Protein AF-A0A7V7D4L3-F1 (afdb_monomer_lite)

pLDDT: mean 70.58, std 23.89, range [25.88, 96.38]

Sequence (245 aa):
MDERYFASLAVRVTLAVALSALLSAGQAPGKDASAGTAIDRGKGRKTGQLTGQPPGWKRGKKQGWETELPPGWKTWDGAKRKQWEHGLDRARKAVRKHTEARLNASLRALEMAARKGVPLYDVENMAKAGLDNGLDPVDFDTLGKFVVGKVKAGVKGGELSNVIHQNLNRRRQQREMLREKMNQKNRQRYEEHNRLRKESKQKKQLGEPRKGKSLGRPVKEREKSSGQRRQTPTPRQKKAKRKRQ

Radius of gyration: 30.62 Å; chains: 1; bounding box: 71×77×83 Å

Secondary structure (DSSP, 8-state):
--GGGHHHHHHHHHHHHTTGGGGS------------------------------TTGGGT--TT-TT-PPTTGGGS-HHHHHHHHHHHHHHHHHHHHHHHHHHHHHHHHHHHHHHTT--HHHHHHHHHHHHHTT--HHHHHHHHHHHHHHHHTT--HHHHHHHHHHHHHHHHHHHHHHHHHHHHHHHHHHHHHHHHHHHHHHHHHTT------------------------PPPTT-TTSSSS--

Structure (mmCIF, N/CA/C/O backbone):
data_AF-A0A7V7D4L3-F1
#
_entry.id   AF-A0A7V7D4L3-F1
#
loop_
_atom_site.group_PDB
_atom_site.id
_atom_site.type_symbol
_atom_site.label_atom_id
_atom_site.label_alt_id
_atom_site.label_comp_id
_atom_site.label_asym_id
_atom_site.label_entity_id
_atom_site.label_seq_id
_atom_site.pdbx_PDB_ins_code
_atom_site.Cartn_x
_atom_site.Cartn_y
_atom_site.Cartn_z
_atom_site.occupancy
_atom_site.B_iso_or_equiv
_atom_site.auth_seq_id
_atom_site.auth_comp_id
_atom_site.auth_asym_id
_atom_site.auth_atom_id
_atom_site.pdbx_PDB_model_num
ATOM 1 N N . MET A 1 1 ? -24.113 -8.206 -12.518 1.00 43.38 1 MET A N 1
ATOM 2 C CA . MET A 1 1 ? -23.001 -8.081 -11.551 1.00 43.38 1 MET A CA 1
ATOM 3 C C . MET A 1 1 ? -21.929 -9.062 -11.982 1.00 43.38 1 MET A C 1
ATOM 5 O O . MET A 1 1 ? -22.205 -10.251 -12.016 1.00 43.38 1 MET A O 1
ATOM 9 N N . ASP A 1 2 ? -20.775 -8.558 -12.417 1.00 34.44 2 ASP A N 1
ATOM 10 C CA . ASP A 1 2 ? -19.805 -9.335 -13.194 1.00 34.44 2 ASP A CA 1
ATOM 11 C C . ASP A 1 2 ? -18.886 -10.213 -12.331 1.00 34.44 2 ASP A C 1
ATOM 13 O O . ASP A 1 2 ? -18.143 -9.726 -11.475 1.00 34.44 2 ASP A O 1
ATOM 17 N N . GLU A 1 3 ? -18.851 -11.511 -12.645 1.00 36.91 3 GLU A N 1
ATOM 18 C CA . GLU A 1 3 ? -18.017 -12.553 -12.015 1.00 36.91 3 GLU A CA 1
ATOM 19 C C . GLU A 1 3 ? -16.496 -12.315 -12.126 1.00 36.91 3 GLU A C 1
ATOM 21 O O . GLU A 1 3 ? -15.690 -13.006 -11.500 1.00 36.91 3 GLU A O 1
ATOM 26 N N . ARG A 1 4 ? -16.060 -11.291 -12.868 1.00 43.31 4 ARG A N 1
ATOM 27 C CA . ARG A 1 4 ? -14.637 -10.958 -13.056 1.00 43.31 4 ARG A CA 1
ATOM 28 C C . ARG A 1 4 ? -13.999 -10.261 -11.848 1.00 43.31 4 ARG A C 1
ATOM 30 O O . ARG A 1 4 ? -12.773 -10.191 -11.770 1.00 43.31 4 ARG A O 1
ATOM 37 N N . TYR A 1 5 ? -14.791 -9.798 -10.877 1.00 42.62 5 TYR A N 1
ATOM 38 C CA . TYR A 1 5 ? -14.270 -9.144 -9.669 1.00 42.62 5 TYR A CA 1
ATOM 39 C C . TYR A 1 5 ? -13.853 -10.118 -8.554 1.00 42.62 5 TYR A C 1
ATOM 41 O O . TYR A 1 5 ? -12.987 -9.775 -7.744 1.00 42.62 5 TYR A O 1
ATOM 49 N N . PHE A 1 6 ? -14.362 -11.354 -8.545 1.00 39.12 6 PHE A N 1
ATOM 50 C CA . PHE A 1 6 ? -14.009 -12.344 -7.516 1.00 39.12 6 PHE A CA 1
ATOM 51 C C . PHE A 1 6 ? -12.606 -12.947 -7.706 1.00 39.12 6 PHE A C 1
ATOM 53 O O . PHE A 1 6 ? -11.915 -13.243 -6.728 1.00 39.12 6 PHE A O 1
ATOM 60 N N . ALA A 1 7 ? -12.115 -13.034 -8.945 1.00 35.56 7 ALA A N 1
ATOM 61 C CA . ALA A 1 7 ? -10.789 -13.585 -9.232 1.00 35.56 7 ALA A CA 1
ATOM 62 C C . ALA A 1 7 ? -9.630 -12.679 -8.759 1.00 35.56 7 ALA A C 1
ATOM 64 O O . ALA A 1 7 ? -8.546 -13.172 -8.446 1.00 35.56 7 ALA A O 1
ATOM 65 N N . SER A 1 8 ? -9.843 -11.361 -8.644 1.00 36.34 8 SER A N 1
ATOM 66 C CA . SER A 1 8 ? -8.787 -10.423 -8.230 1.00 36.34 8 SER A CA 1
ATOM 67 C C . SER A 1 8 ? -8.572 -10.356 -6.712 1.00 36.34 8 SER A C 1
ATOM 69 O O . SER A 1 8 ? -7.486 -9.949 -6.288 1.00 36.34 8 SER A O 1
ATOM 71 N N . LEU A 1 9 ? -9.567 -10.716 -5.893 1.00 34.81 9 LEU A N 1
ATOM 72 C CA . LEU A 1 9 ? -9.409 -10.777 -4.434 1.00 34.81 9 LEU A CA 1
ATOM 73 C C . LEU A 1 9 ? -8.833 -12.122 -3.979 1.00 34.81 9 LEU A C 1
ATOM 75 O O . LEU A 1 9 ? -7.959 -12.144 -3.111 1.00 34.81 9 LEU A O 1
ATOM 79 N N . ALA A 1 10 ? -9.222 -13.226 -4.624 1.00 36.66 10 ALA A N 1
ATOM 80 C CA . ALA A 1 10 ? -8.735 -14.559 -4.274 1.00 36.66 10 ALA A CA 1
ATOM 81 C C . ALA A 1 10 ? -7.206 -14.693 -4.418 1.00 36.66 10 ALA A C 1
ATOM 83 O O . ALA A 1 10 ? -6.566 -15.299 -3.569 1.00 36.66 10 ALA A O 1
ATOM 84 N N . VAL A 1 11 ? -6.594 -14.050 -5.420 1.00 40.44 11 VAL A N 1
ATOM 85 C CA . VAL A 1 11 ? -5.135 -14.113 -5.657 1.00 40.44 11 VAL A CA 1
ATOM 86 C C . VAL A 1 11 ? -4.317 -13.346 -4.602 1.00 40.44 11 VAL A C 1
ATOM 88 O O . VAL A 1 11 ? -3.130 -13.619 -4.426 1.00 40.44 11 VAL A O 1
ATOM 91 N N . ARG A 1 12 ? -4.917 -12.399 -3.866 1.00 38.94 12 ARG A N 1
ATOM 92 C CA . ARG A 1 12 ? -4.194 -11.563 -2.887 1.00 38.94 12 ARG A CA 1
ATOM 93 C C . ARG A 1 12 ? -4.272 -12.092 -1.456 1.00 38.94 12 ARG A C 1
ATOM 95 O O . ARG A 1 12 ? -3.285 -11.975 -0.734 1.00 38.94 12 ARG A O 1
ATOM 102 N N . VAL A 1 13 ? -5.372 -12.747 -1.083 1.00 36.03 13 VAL A N 1
ATOM 103 C CA . VAL A 1 13 ? -5.544 -13.337 0.259 1.00 36.03 13 VAL A CA 1
ATOM 104 C C . VAL A 1 13 ? -4.691 -14.605 0.434 1.00 36.03 13 VAL A C 1
ATOM 106 O O . VAL A 1 13 ? -4.140 -14.842 1.508 1.00 36.03 13 VAL A O 1
ATOM 109 N N . THR A 1 14 ? -4.453 -15.387 -0.628 1.00 38.34 14 THR A N 1
ATOM 110 C CA . THR A 1 14 ? -3.615 -16.604 -0.526 1.00 38.34 14 THR A CA 1
ATOM 111 C C . THR A 1 14 ? -2.124 -16.309 -0.325 1.00 38.34 14 THR A C 1
ATOM 113 O O . THR A 1 14 ? -1.390 -17.165 0.168 1.00 38.34 14 THR A O 1
ATOM 116 N N . LEU A 1 15 ? -1.655 -15.099 -0.658 1.00 36.72 15 LEU A N 1
ATOM 117 C CA . LEU A 1 15 ? -0.248 -14.724 -0.477 1.00 36.72 15 LEU A CA 1
ATOM 118 C C . LEU A 1 15 ? 0.098 -14.435 0.996 1.00 36.72 15 LEU A C 1
ATOM 120 O O . LEU A 1 15 ? 1.256 -14.571 1.385 1.00 36.72 15 LEU A O 1
ATOM 124 N N . ALA A 1 16 ? -0.887 -14.060 1.821 1.00 36.34 16 ALA A N 1
ATOM 125 C CA . ALA A 1 16 ? -0.661 -13.706 3.223 1.00 36.34 16 ALA A CA 1
ATOM 126 C C . ALA A 1 16 ? -0.558 -14.935 4.146 1.00 36.34 16 ALA A C 1
ATOM 128 O O . ALA A 1 16 ? 0.218 -14.919 5.096 1.00 36.34 16 ALA A O 1
ATOM 129 N N . VAL A 1 17 ? -1.269 -16.028 3.843 1.00 41.97 17 VAL A N 1
ATOM 130 C CA . VAL A 1 17 ? -1.259 -17.250 4.674 1.00 41.97 17 VAL A CA 1
ATOM 131 C C . VAL A 1 17 ? -0.087 -18.183 4.326 1.00 41.97 17 VAL A C 1
ATOM 133 O O . VAL A 1 17 ? 0.445 -18.869 5.196 1.00 41.97 17 VAL A O 1
ATOM 136 N N . ALA A 1 18 ? 0.401 -18.165 3.082 1.00 35.66 18 ALA A N 1
ATOM 137 C CA . ALA A 1 18 ? 1.506 -19.030 2.654 1.00 35.66 18 ALA A CA 1
ATOM 138 C C . ALA A 1 18 ? 2.895 -18.597 3.174 1.00 35.66 18 ALA A C 1
ATOM 140 O O . ALA A 1 18 ? 3.836 -19.391 3.132 1.00 35.66 18 ALA A O 1
ATOM 141 N N . LEU A 1 19 ? 3.050 -17.366 3.681 1.00 37.81 19 LEU A N 1
ATOM 142 C CA . LEU A 1 19 ? 4.335 -16.899 4.215 1.00 37.81 19 LEU A CA 1
ATOM 143 C C . LEU A 1 19 ? 4.638 -17.407 5.632 1.00 37.81 19 LEU A C 1
ATOM 145 O O . LEU A 1 19 ? 5.813 -17.525 5.973 1.00 37.81 19 LEU A O 1
ATOM 149 N N . SER A 1 20 ? 3.629 -17.788 6.421 1.00 37.12 20 SER A N 1
ATOM 150 C CA . SER A 1 20 ? 3.848 -18.340 7.768 1.00 37.12 20 SER A CA 1
ATOM 151 C C . SER A 1 20 ? 4.453 -19.751 7.738 1.00 37.12 20 SER A C 1
ATOM 153 O O . SER A 1 20 ? 5.172 -20.134 8.654 1.00 37.12 20 SER A O 1
ATOM 155 N N . ALA A 1 21 ? 4.244 -20.510 6.655 1.00 36.47 21 ALA A N 1
ATOM 156 C CA . ALA A 1 21 ? 4.798 -21.858 6.495 1.00 36.47 21 ALA A CA 1
ATOM 157 C C . ALA A 1 21 ? 6.255 -21.881 5.985 1.00 36.47 21 ALA A C 1
ATOM 159 O O . ALA A 1 21 ? 6.905 -22.923 6.012 1.00 36.47 21 ALA A O 1
ATOM 160 N N . LEU A 1 22 ? 6.804 -20.746 5.532 1.00 38.88 22 LEU A N 1
ATOM 161 C CA . LEU A 1 22 ? 8.172 -20.675 4.998 1.00 38.88 22 LEU A CA 1
ATOM 162 C C . LEU A 1 22 ? 9.236 -20.358 6.067 1.00 38.88 22 LEU A C 1
ATOM 164 O O . LEU A 1 22 ? 10.404 -20.163 5.726 1.00 38.88 22 LEU A O 1
ATOM 168 N N . LEU A 1 23 ? 8.838 -20.296 7.342 1.00 41.59 23 LEU A N 1
ATOM 169 C CA . LEU A 1 23 ? 9.696 -19.922 8.470 1.00 41.59 23 LEU A CA 1
ATOM 170 C C . LEU A 1 23 ? 10.344 -21.129 9.186 1.00 41.59 23 LEU A C 1
ATOM 172 O O . LEU A 1 23 ? 11.107 -20.925 10.121 1.00 41.59 23 LEU A O 1
ATOM 176 N N . SER A 1 24 ? 10.094 -22.375 8.751 1.00 39.94 24 SER A N 1
ATOM 177 C CA . SER A 1 24 ? 10.511 -23.586 9.495 1.00 39.94 24 SER A CA 1
ATOM 178 C C . SER A 1 24 ? 11.311 -24.634 8.698 1.00 39.94 24 SER A C 1
ATOM 180 O O . SER A 1 24 ? 11.336 -25.803 9.054 1.00 39.94 24 SER A O 1
ATOM 182 N N . ALA A 1 25 ? 11.999 -24.252 7.618 1.00 38.56 25 ALA A N 1
ATOM 183 C CA . ALA A 1 25 ? 12.872 -25.184 6.888 1.00 38.56 25 ALA A CA 1
ATOM 184 C C . ALA A 1 25 ? 14.228 -24.546 6.563 1.00 38.56 25 ALA A C 1
ATOM 186 O O . ALA A 1 25 ? 14.573 -24.293 5.408 1.00 38.56 25 ALA A O 1
ATOM 187 N N . GLY A 1 26 ? 14.979 -24.244 7.619 1.00 35.41 26 GLY A N 1
ATOM 188 C CA . GLY A 1 26 ? 16.414 -24.017 7.560 1.00 35.41 26 GLY A CA 1
ATOM 189 C C . GLY A 1 26 ? 17.129 -25.166 8.258 1.00 35.41 26 GLY A C 1
ATOM 190 O O . GLY A 1 26 ? 17.264 -25.119 9.471 1.00 35.41 26 GLY A O 1
ATOM 191 N N . GLN A 1 27 ? 17.576 -26.171 7.501 1.00 34.09 27 GLN A N 1
ATOM 192 C CA . GLN A 1 27 ? 18.663 -27.077 7.893 1.00 34.09 27 GLN A CA 1
ATOM 193 C C . GLN A 1 27 ? 19.120 -27.917 6.684 1.00 34.09 27 GLN A C 1
ATOM 195 O O . GLN A 1 27 ? 18.381 -28.737 6.154 1.00 34.09 27 GLN A O 1
ATOM 200 N N . ALA A 1 28 ? 20.345 -27.655 6.231 1.00 37.22 28 ALA A N 1
ATOM 201 C CA . ALA A 1 28 ? 21.258 -28.644 5.637 1.00 37.22 28 ALA A CA 1
ATOM 202 C C . ALA A 1 28 ? 22.128 -29.207 6.801 1.00 37.22 28 ALA A C 1
ATOM 204 O O . ALA A 1 28 ? 22.113 -28.532 7.840 1.00 37.22 28 ALA A O 1
ATOM 205 N N . PRO A 1 29 ? 22.916 -30.317 6.705 1.00 46.22 29 PRO A N 1
ATOM 206 C CA . PRO A 1 29 ? 23.691 -30.784 5.529 1.00 46.22 29 PRO A CA 1
ATOM 207 C C . PRO A 1 29 ? 23.930 -32.328 5.377 1.00 46.22 29 PRO A C 1
ATOM 209 O O . PRO A 1 29 ? 23.511 -33.111 6.217 1.00 46.22 29 PRO A O 1
ATOM 212 N N . GLY A 1 30 ? 24.674 -32.743 4.327 1.00 29.72 30 GLY A N 1
ATOM 213 C CA . GLY A 1 30 ? 25.342 -34.068 4.160 1.00 29.72 30 GLY A CA 1
ATOM 214 C C . GLY A 1 30 ? 25.066 -34.732 2.792 1.00 29.72 30 GLY A C 1
ATOM 215 O O . GLY A 1 30 ? 23.919 -35.051 2.517 1.00 29.72 30 GLY A O 1
ATOM 216 N N . LYS A 1 31 ? 25.958 -34.679 1.782 1.00 34.06 31 LYS A N 1
ATOM 217 C CA . LYS A 1 31 ? 27.063 -35.617 1.430 1.00 34.06 31 LYS A CA 1
ATOM 218 C C . LYS A 1 31 ? 26.645 -37.097 1.288 1.00 34.06 31 LYS A C 1
ATOM 220 O O . LYS A 1 31 ? 26.359 -37.717 2.298 1.00 34.06 31 LYS A O 1
ATOM 225 N N . ASP A 1 32 ? 26.610 -37.627 0.053 1.00 34.66 32 ASP A N 1
ATOM 226 C CA . ASP A 1 32 ? 27.472 -38.717 -0.470 1.00 34.66 32 ASP A CA 1
ATOM 227 C C . ASP A 1 32 ? 27.045 -39.165 -1.895 1.00 34.66 32 ASP A C 1
ATOM 229 O O . ASP A 1 32 ? 26.092 -38.641 -2.466 1.00 34.66 32 ASP A O 1
ATOM 233 N N . ALA A 1 33 ? 27.863 -40.020 -2.513 1.00 31.50 33 ALA A N 1
ATOM 234 C CA . ALA A 1 33 ? 28.171 -40.148 -3.940 1.00 31.50 33 ALA A CA 1
ATOM 235 C C . ALA A 1 33 ? 27.360 -41.177 -4.774 1.00 31.50 33 ALA A C 1
ATOM 237 O O . ALA A 1 33 ? 26.738 -42.083 -4.231 1.00 31.50 33 ALA A O 1
ATOM 238 N N . SER A 1 34 ? 27.592 -41.124 -6.105 1.00 31.64 34 SER A N 1
ATOM 239 C CA . SER A 1 34 ? 27.535 -42.228 -7.107 1.00 31.64 34 SER A CA 1
ATOM 240 C C . SER A 1 34 ? 26.142 -42.728 -7.545 1.00 31.64 34 SER A C 1
ATOM 242 O O . SER A 1 34 ? 25.182 -42.564 -6.811 1.00 31.64 34 SER A O 1
ATOM 244 N N . ALA A 1 35 ? 25.894 -43.390 -8.681 1.00 26.23 35 ALA A N 1
ATOM 245 C CA . ALA A 1 35 ? 26.481 -43.559 -10.019 1.00 26.23 35 ALA A CA 1
ATOM 246 C C . ALA A 1 35 ? 25.505 -44.495 -10.788 1.00 26.23 35 ALA A C 1
ATOM 248 O O . ALA A 1 35 ? 25.048 -45.459 -10.185 1.00 26.23 35 ALA A O 1
ATOM 249 N N . GLY A 1 36 ? 25.231 -44.259 -12.086 1.00 26.05 36 GLY A N 1
ATOM 250 C CA . GLY A 1 36 ? 24.478 -45.169 -12.996 1.00 26.05 36 GLY A CA 1
ATOM 251 C C . GLY A 1 36 ? 23.005 -45.435 -12.601 1.00 26.05 36 GLY A C 1
ATOM 252 O O . GLY A 1 36 ? 22.615 -45.208 -11.473 1.00 26.05 36 GLY A O 1
ATOM 253 N N . THR A 1 37 ? 22.054 -45.884 -13.421 1.00 25.88 37 THR A N 1
ATOM 254 C CA . THR A 1 37 ? 22.003 -46.405 -14.793 1.00 25.88 37 THR A CA 1
ATOM 255 C C . THR A 1 37 ? 20.524 -46.317 -15.248 1.00 25.88 37 THR A C 1
ATOM 257 O O . THR A 1 37 ? 19.628 -46.124 -14.431 1.00 25.88 37 THR A O 1
ATOM 260 N N . ALA A 1 38 ? 20.287 -46.412 -16.557 1.00 34.31 38 ALA A N 1
ATOM 261 C CA . ALA A 1 38 ? 19.028 -46.261 -17.302 1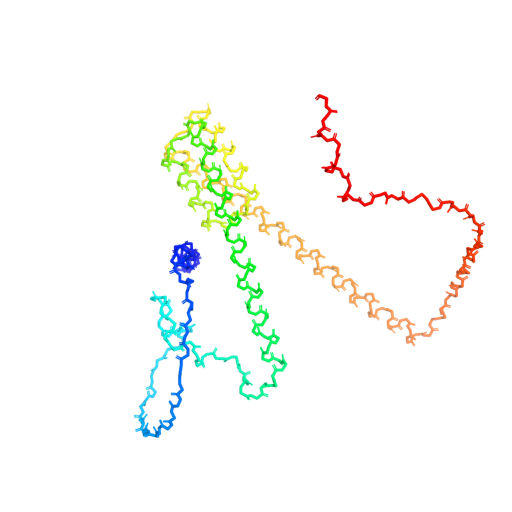.00 34.31 38 ALA A CA 1
ATOM 262 C C . ALA A 1 38 ? 17.806 -47.082 -16.842 1.00 34.31 38 ALA A C 1
ATOM 264 O O . ALA A 1 38 ? 18.029 -48.200 -16.412 1.00 34.31 38 ALA A O 1
ATOM 265 N N . ILE A 1 39 ? 16.576 -46.575 -17.099 1.00 30.08 39 ILE A N 1
ATOM 266 C CA . ILE A 1 39 ? 15.302 -47.260 -17.491 1.00 30.08 39 ILE A CA 1
ATOM 267 C C . ILE A 1 39 ? 14.361 -46.138 -18.027 1.00 30.08 39 ILE A C 1
ATOM 269 O O . ILE A 1 39 ? 14.120 -45.169 -17.317 1.00 30.08 39 ILE A O 1
ATOM 273 N N . ASP A 1 40 ? 14.053 -45.995 -19.321 1.00 29.61 40 ASP A N 1
ATOM 274 C CA . ASP A 1 40 ? 13.085 -46.700 -20.193 1.00 29.61 40 ASP A CA 1
ATOM 275 C C . ASP A 1 40 ? 11.849 -45.826 -20.524 1.00 29.61 40 ASP A C 1
ATOM 277 O O . ASP A 1 40 ? 11.443 -44.926 -19.790 1.00 29.61 40 ASP A O 1
ATOM 281 N N . ARG A 1 41 ? 11.333 -46.036 -21.733 1.00 36.78 41 ARG A N 1
ATOM 282 C CA . ARG A 1 41 ? 10.354 -45.248 -22.481 1.00 36.78 41 ARG A CA 1
ATOM 283 C C . ARG A 1 41 ? 8.947 -45.345 -21.881 1.00 36.78 41 ARG A C 1
ATOM 285 O O . ARG A 1 41 ? 8.359 -46.415 -21.835 1.00 36.78 41 ARG A O 1
ATOM 292 N N . GLY A 1 42 ? 8.330 -44.194 -21.613 1.00 27.19 42 GLY A N 1
ATOM 293 C CA . GLY A 1 42 ? 6.893 -44.073 -21.343 1.00 27.19 42 GLY A CA 1
ATOM 294 C C . GLY A 1 42 ? 6.209 -43.098 -22.302 1.00 27.19 42 GLY A C 1
ATOM 295 O O . GLY A 1 42 ? 6.119 -41.905 -22.031 1.00 27.19 42 GLY A O 1
ATOM 296 N N . LYS A 1 43 ? 5.722 -43.609 -23.438 1.00 38.03 43 LYS A N 1
ATOM 297 C CA . LYS A 1 43 ? 4.753 -42.944 -24.331 1.00 38.03 43 LYS A CA 1
ATOM 298 C C . LYS A 1 43 ? 3.473 -42.644 -23.531 1.00 38.03 43 LYS A C 1
ATOM 300 O O . LYS A 1 43 ? 2.848 -43.575 -23.039 1.00 38.03 43 LYS A O 1
ATOM 305 N N . GLY A 1 44 ? 3.035 -41.384 -23.455 1.00 29.64 44 GLY A N 1
ATOM 306 C CA . GLY A 1 44 ? 1.827 -41.031 -22.696 1.00 29.64 44 GLY A CA 1
ATOM 307 C C . GLY A 1 44 ? 1.227 -39.665 -23.033 1.00 29.64 44 GLY A C 1
ATOM 308 O O . GLY A 1 44 ? 1.489 -38.690 -22.351 1.00 29.64 44 GLY A O 1
ATOM 309 N N . ARG A 1 45 ? 0.439 -39.644 -24.114 1.00 34.81 45 ARG A N 1
ATOM 310 C CA . ARG A 1 45 ? -0.729 -38.795 -24.443 1.00 34.81 45 ARG A CA 1
ATOM 311 C C . ARG A 1 45 ? -0.822 -37.329 -23.965 1.00 34.81 45 ARG A C 1
ATOM 313 O O . ARG A 1 45 ? -0.921 -37.007 -22.789 1.00 34.81 45 ARG A O 1
ATOM 320 N N . LYS A 1 46 ? -1.032 -36.481 -24.983 1.00 44.22 46 LYS A N 1
ATOM 321 C CA . LYS A 1 46 ? -1.802 -35.227 -24.978 1.00 44.22 46 LYS A CA 1
ATOM 322 C C . LYS A 1 46 ? -3.048 -35.317 -24.085 1.00 44.22 46 LYS A C 1
ATOM 324 O O . LYS A 1 46 ? -3.888 -36.162 -24.365 1.00 44.22 46 LYS A O 1
ATOM 329 N N . THR A 1 47 ? -3.184 -34.385 -23.139 1.00 36.59 47 THR A N 1
ATOM 330 C CA . THR A 1 47 ? -4.416 -33.647 -22.773 1.00 36.59 47 THR A CA 1
ATOM 331 C C . THR A 1 47 ? -4.117 -32.765 -21.563 1.00 36.59 47 THR A C 1
ATOM 333 O O . THR A 1 47 ? -3.572 -33.260 -20.583 1.00 36.59 47 THR A O 1
ATOM 336 N N . GLY A 1 48 ? -4.527 -31.495 -21.596 1.00 28.55 48 GLY A N 1
ATOM 337 C CA . GLY A 1 48 ? -4.699 -30.717 -20.366 1.00 28.55 48 GLY A CA 1
ATOM 338 C C . GLY A 1 48 ? -4.202 -29.282 -20.448 1.00 28.55 48 GLY A C 1
ATOM 339 O O . GLY A 1 48 ? -3.045 -29.010 -20.173 1.00 28.55 48 GLY A O 1
ATOM 340 N N . GLN A 1 49 ? -5.115 -28.386 -20.823 1.00 31.14 49 GLN A N 1
ATOM 341 C CA . GLN A 1 49 ? -5.351 -27.098 -20.165 1.00 31.14 49 GLN A CA 1
ATOM 342 C C . GLN A 1 49 ? -4.121 -26.278 -19.723 1.00 31.14 49 GLN A C 1
ATOM 344 O O . GLN A 1 49 ? -3.446 -26.579 -18.744 1.00 31.14 49 GLN A O 1
ATOM 349 N N . LEU A 1 50 ? -3.938 -25.136 -20.391 1.00 35.03 50 LEU A N 1
ATOM 350 C CA . LEU A 1 50 ? -3.089 -24.002 -20.006 1.00 35.03 50 LEU A CA 1
ATOM 351 C C . LEU A 1 50 ? -3.547 -23.343 -18.683 1.00 35.03 50 LEU A C 1
ATOM 353 O O . LEU A 1 50 ? -3.779 -22.139 -18.619 1.00 35.03 50 LEU A O 1
ATOM 357 N N . THR A 1 51 ? -3.689 -24.097 -17.598 1.00 42.59 51 THR A N 1
ATOM 358 C CA . THR A 1 51 ? -3.659 -23.521 -16.253 1.00 42.59 51 THR A CA 1
ATOM 359 C C . THR A 1 51 ? -2.196 -23.480 -15.842 1.00 42.59 51 THR A C 1
ATOM 361 O O . THR A 1 51 ? -1.669 -24.478 -15.365 1.00 42.59 51 THR A O 1
ATOM 364 N N . GLY A 1 52 ? -1.526 -22.353 -16.106 1.00 51.88 52 GLY A N 1
ATOM 365 C CA . GLY A 1 52 ? -0.087 -22.127 -15.895 1.00 51.88 52 GLY A CA 1
ATOM 366 C C . GLY A 1 52 ? 0.370 -22.131 -14.431 1.00 51.88 52 GLY A C 1
ATOM 367 O O . GLY A 1 52 ? 1.033 -21.197 -13.992 1.00 51.88 52 GLY A O 1
ATOM 368 N N . GLN A 1 53 ? -0.010 -23.148 -13.661 1.00 49.28 53 GLN A N 1
ATOM 369 C CA . GLN A 1 53 ? 0.504 -23.414 -12.325 1.00 49.28 53 GLN A CA 1
ATOM 370 C C . GLN A 1 53 ? 1.136 -24.810 -12.314 1.00 49.28 53 GLN A C 1
ATOM 372 O O . GLN A 1 53 ? 0.446 -25.774 -12.659 1.00 49.28 53 GLN A O 1
ATOM 377 N N . PRO A 1 54 ? 2.410 -24.942 -11.903 1.00 54.41 54 PRO A N 1
ATOM 378 C CA . PRO A 1 54 ? 3.075 -26.234 -11.845 1.00 54.41 54 PRO A CA 1
ATOM 379 C C . PRO A 1 54 ? 2.350 -27.206 -10.902 1.00 54.41 54 PRO A C 1
ATOM 381 O O . PRO A 1 54 ? 1.755 -26.784 -9.895 1.00 54.41 54 PRO A O 1
ATOM 384 N N . PRO A 1 55 ? 2.447 -28.523 -11.156 1.00 46.66 55 PRO A N 1
ATOM 385 C CA . PRO A 1 55 ? 2.065 -29.541 -10.186 1.00 46.66 55 PRO A CA 1
ATOM 386 C C . PRO A 1 55 ? 2.673 -29.232 -8.806 1.00 46.66 55 PRO A C 1
ATOM 388 O O . PRO A 1 55 ? 3.815 -28.798 -8.690 1.00 46.66 55 PRO A O 1
ATOM 391 N N . GLY A 1 56 ? 1.888 -29.379 -7.736 1.00 49.44 56 GLY A N 1
ATOM 392 C CA . GLY A 1 56 ? 2.349 -29.092 -6.369 1.00 49.44 56 GLY A CA 1
ATOM 393 C C . GLY A 1 56 ? 2.225 -27.631 -5.902 1.00 49.44 56 GLY A C 1
ATOM 394 O O . GLY A 1 56 ? 2.300 -27.401 -4.692 1.00 49.44 56 GLY A O 1
ATOM 395 N N . TRP A 1 57 ? 1.910 -26.672 -6.792 1.00 51.59 57 TRP A N 1
ATOM 396 C CA . TRP A 1 57 ? 1.718 -25.244 -6.457 1.00 51.59 57 TRP A CA 1
ATOM 397 C C . TRP A 1 57 ? 0.721 -25.014 -5.309 1.00 51.59 57 TRP A C 1
ATOM 399 O O . TRP A 1 57 ? 1.015 -24.299 -4.355 1.00 51.59 57 TRP A O 1
ATOM 409 N N . LYS A 1 58 ? -0.433 -25.695 -5.335 1.00 54.19 58 LYS A N 1
ATOM 410 C CA . LYS A 1 58 ? -1.477 -25.570 -4.298 1.00 54.19 58 LYS A CA 1
ATOM 411 C C . LYS A 1 58 ? -1.114 -26.207 -2.947 1.00 54.19 58 LYS A C 1
ATOM 413 O O . LYS A 1 58 ? -1.809 -25.968 -1.969 1.00 54.19 58 LYS A O 1
ATOM 418 N N . ARG A 1 59 ? -0.071 -27.044 -2.885 1.00 50.94 59 ARG A N 1
ATOM 419 C CA . ARG A 1 59 ? 0.297 -27.833 -1.690 1.00 50.94 59 ARG A CA 1
ATOM 420 C C . ARG A 1 59 ? 1.629 -27.404 -1.067 1.00 50.94 59 ARG A C 1
ATOM 422 O O . ARG A 1 59 ? 2.105 -28.080 -0.162 1.00 50.94 59 ARG A O 1
ATOM 429 N N . GLY A 1 60 ? 2.269 -26.352 -1.584 1.00 55.22 60 GLY A N 1
ATOM 430 C CA . GLY A 1 60 ? 3.606 -25.929 -1.145 1.00 55.22 60 GLY A CA 1
ATOM 431 C C . GLY A 1 60 ? 4.713 -26.964 -1.406 1.00 55.22 60 GLY A C 1
ATOM 432 O O . GLY A 1 60 ? 5.837 -26.795 -0.939 1.00 55.22 60 GLY A O 1
ATOM 433 N N . LYS A 1 61 ? 4.417 -28.037 -2.154 1.00 53.88 61 LYS A N 1
ATOM 434 C CA . LYS A 1 61 ? 5.379 -29.084 -2.504 1.00 53.88 61 LYS A CA 1
ATOM 435 C C . LYS A 1 61 ? 6.090 -28.667 -3.790 1.00 53.88 61 LYS A C 1
ATOM 437 O O . LYS A 1 61 ? 5.443 -28.493 -4.816 1.00 53.88 61 LYS A O 1
ATOM 442 N N . LYS A 1 62 ? 7.420 -28.546 -3.746 1.00 55.69 62 LYS A N 1
ATOM 443 C CA . LYS A 1 62 ? 8.285 -28.204 -4.898 1.00 55.69 62 LYS A CA 1
ATOM 444 C C . LYS A 1 62 ? 8.477 -29.361 -5.897 1.00 55.69 62 LYS A C 1
ATOM 446 O O . LYS A 1 62 ? 9.422 -29.346 -6.680 1.00 55.69 62 LYS A O 1
ATOM 451 N N . GLN A 1 63 ? 7.634 -30.391 -5.852 1.00 43.16 63 GLN A N 1
ATOM 452 C CA . GLN A 1 63 ? 7.730 -31.515 -6.785 1.00 43.16 63 GLN A CA 1
ATOM 453 C C . GLN A 1 63 ? 7.367 -31.027 -8.195 1.00 43.16 63 GLN A C 1
ATOM 455 O O . GLN A 1 63 ? 6.272 -30.515 -8.392 1.00 43.16 63 GLN A O 1
ATOM 460 N N . GLY A 1 64 ? 8.291 -31.154 -9.154 1.00 51.84 64 GLY A N 1
ATOM 461 C CA . GLY A 1 64 ? 8.093 -30.753 -10.558 1.00 51.84 64 GLY A CA 1
ATOM 462 C C . GLY A 1 64 ? 8.585 -29.347 -10.939 1.00 51.84 64 GLY A C 1
ATOM 463 O O . GLY A 1 64 ? 8.429 -28.941 -12.085 1.00 51.84 64 GLY A O 1
ATOM 464 N N . TRP A 1 65 ? 9.199 -28.598 -10.014 1.00 55.75 65 TRP A N 1
ATOM 465 C CA . TRP A 1 65 ? 9.687 -27.232 -10.280 1.00 55.75 65 TRP A CA 1
ATOM 466 C C . TRP A 1 65 ? 11.078 -27.206 -10.925 1.00 55.75 65 TRP A C 1
ATOM 468 O O . TRP A 1 65 ? 11.467 -26.216 -11.536 1.00 55.75 65 TRP A O 1
ATOM 478 N N . GLU A 1 66 ? 11.832 -28.298 -10.800 1.00 50.56 66 GLU A N 1
ATOM 479 C CA . GLU A 1 66 ? 13.181 -28.444 -11.367 1.00 50.56 66 GLU A CA 1
ATOM 480 C C . GLU A 1 66 ? 13.175 -28.456 -12.901 1.00 50.56 66 GLU A C 1
ATOM 482 O O . GLU A 1 66 ? 14.182 -28.152 -13.536 1.00 50.56 66 GLU A O 1
ATOM 487 N N . THR A 1 67 ? 12.023 -28.757 -13.504 1.00 53.88 67 THR A N 1
ATOM 488 C CA . THR A 1 67 ? 11.818 -28.768 -14.955 1.00 53.88 67 THR A CA 1
ATOM 489 C C . THR A 1 67 ? 11.347 -27.429 -15.530 1.00 53.88 67 THR A C 1
ATOM 491 O O . THR A 1 67 ? 11.437 -27.244 -16.741 1.00 53.88 67 THR A O 1
ATOM 494 N N . GLU A 1 68 ? 10.919 -26.467 -14.704 1.00 65.38 68 GLU A N 1
ATOM 495 C CA . GLU A 1 68 ? 10.474 -25.129 -15.142 1.00 65.38 68 GLU A CA 1
ATOM 496 C C . GLU A 1 68 ? 11.619 -24.106 -15.116 1.00 65.38 68 GLU A C 1
ATOM 498 O O . GLU A 1 68 ? 11.558 -23.034 -14.512 1.00 65.38 68 GLU A O 1
ATOM 503 N N . LEU A 1 69 ? 12.717 -24.468 -15.771 1.00 76.56 69 LEU A N 1
ATOM 504 C CA . LEU A 1 69 ? 13.847 -23.574 -15.984 1.00 76.56 69 LEU A CA 1
ATOM 505 C C . LEU A 1 69 ? 13.506 -22.577 -17.104 1.00 76.56 69 LEU A C 1
ATOM 507 O O . LEU A 1 69 ? 12.733 -22.907 -18.009 1.00 76.56 69 LEU A O 1
ATOM 511 N N . PRO A 1 70 ? 14.065 -21.354 -17.085 1.00 78.19 70 PRO A N 1
ATOM 512 C CA . PRO A 1 70 ? 13.758 -20.368 -18.110 1.00 78.19 70 PRO A CA 1
ATOM 513 C C . PRO A 1 70 ? 14.142 -20.882 -19.512 1.00 78.19 70 PRO A C 1
ATOM 515 O O . PRO A 1 70 ? 15.072 -21.687 -19.650 1.00 78.19 70 PRO A O 1
ATOM 518 N N . PRO A 1 71 ? 13.462 -20.409 -20.574 1.00 78.75 71 PRO A N 1
ATOM 519 C CA . PRO A 1 71 ? 13.738 -20.846 -21.937 1.00 78.75 71 PRO A CA 1
ATOM 520 C C . PRO A 1 71 ? 15.226 -20.722 -22.293 1.00 78.75 71 PRO A C 1
ATOM 522 O O . PRO A 1 71 ? 15.857 -19.683 -22.081 1.00 78.75 71 PRO A O 1
ATOM 525 N N . GLY A 1 72 ? 15.799 -21.804 -22.824 1.00 81.12 72 GLY A N 1
ATOM 526 C CA . GLY A 1 72 ? 17.218 -21.860 -23.175 1.00 81.12 72 GLY A CA 1
ATOM 527 C C . GLY A 1 72 ? 18.172 -22.034 -21.989 1.00 81.12 72 GLY A C 1
ATOM 528 O O . GLY A 1 72 ? 19.371 -21.901 -22.177 1.00 81.12 72 GLY A O 1
ATOM 529 N N . TRP A 1 73 ? 17.706 -22.370 -20.781 1.00 84.00 73 TRP A N 1
ATOM 530 C CA . TRP A 1 73 ? 18.591 -22.578 -19.622 1.00 84.00 73 TRP A CA 1
ATOM 531 C C . TRP A 1 73 ? 19.785 -23.500 -19.912 1.00 84.00 73 TRP A C 1
ATOM 533 O O . TRP A 1 73 ? 20.920 -23.183 -19.555 1.00 84.00 73 TRP A O 1
ATOM 543 N N . LYS A 1 74 ? 19.550 -24.612 -20.626 1.00 82.81 74 LYS A N 1
ATOM 544 C CA . LYS A 1 74 ? 20.600 -25.565 -21.031 1.00 82.81 74 LYS A CA 1
ATOM 545 C C . LYS A 1 74 ? 21.647 -24.949 -21.968 1.00 82.81 74 LYS A C 1
ATOM 547 O O . LYS A 1 74 ? 22.791 -25.384 -21.936 1.00 82.81 74 LYS A O 1
ATOM 552 N N . THR A 1 75 ? 21.278 -23.936 -22.751 1.00 88.69 75 THR A N 1
ATOM 553 C CA . THR A 1 75 ? 22.175 -23.227 -23.678 1.00 88.69 75 THR A CA 1
ATOM 554 C C . THR A 1 75 ? 22.774 -21.955 -23.080 1.00 88.69 75 THR A C 1
ATOM 556 O O . THR A 1 75 ? 23.646 -21.347 -23.692 1.00 88.69 75 THR A O 1
ATOM 559 N N . TRP A 1 76 ? 22.347 -21.535 -21.884 1.00 90.81 76 TRP A N 1
ATOM 560 C CA . TRP A 1 76 ? 22.988 -20.426 -21.178 1.00 90.81 76 TRP A CA 1
ATOM 561 C C . TRP A 1 76 ? 24.377 -20.831 -20.695 1.00 90.81 76 TRP A C 1
ATOM 563 O O . TRP A 1 76 ? 24.554 -21.932 -20.164 1.00 90.81 76 TRP A O 1
ATOM 573 N N . ASP A 1 77 ? 25.325 -19.905 -20.818 1.00 91.69 77 ASP A N 1
ATOM 574 C CA . ASP A 1 77 ? 26.636 -20.031 -20.196 1.00 91.69 77 ASP A CA 1
ATOM 575 C C . ASP A 1 77 ? 26.543 -19.972 -18.656 1.00 91.69 77 ASP A C 1
ATOM 577 O O . ASP A 1 77 ? 25.530 -19.583 -18.057 1.00 91.69 77 ASP A O 1
ATOM 581 N N . GLY A 1 78 ? 27.620 -20.389 -17.987 1.00 89.88 78 GLY A N 1
ATOM 582 C CA . GLY A 1 78 ? 27.666 -20.430 -16.525 1.00 89.88 78 GLY A CA 1
ATOM 583 C C . GLY A 1 78 ? 27.511 -19.052 -15.867 1.00 89.88 78 GLY A C 1
ATOM 584 O O . GLY A 1 78 ? 26.960 -18.961 -14.769 1.00 89.88 78 GLY A O 1
ATOM 585 N N . ALA A 1 79 ? 27.949 -17.976 -16.528 1.00 91.50 79 ALA A N 1
ATOM 586 C CA . ALA A 1 79 ? 27.850 -16.615 -16.006 1.00 91.50 79 ALA A CA 1
ATOM 587 C C . ALA A 1 79 ? 26.396 -16.120 -15.998 1.00 91.50 79 ALA A C 1
ATOM 589 O O . ALA A 1 79 ? 25.916 -15.617 -14.981 1.00 91.50 79 ALA A O 1
ATOM 590 N N . LYS A 1 80 ? 25.666 -16.338 -17.093 1.00 90.00 80 LYS A N 1
ATOM 591 C CA . LYS A 1 80 ? 24.257 -15.983 -17.260 1.00 90.00 80 LYS A CA 1
ATOM 592 C C . LYS A 1 80 ? 23.361 -16.770 -16.309 1.00 90.00 80 LYS A C 1
ATOM 594 O O . LYS A 1 80 ? 22.461 -16.183 -15.707 1.00 90.00 80 LYS A O 1
ATOM 599 N N . ARG A 1 81 ? 23.636 -18.066 -16.098 1.00 89.94 81 ARG A N 1
ATOM 600 C CA . ARG A 1 81 ? 22.940 -18.873 -15.074 1.00 89.94 81 ARG A CA 1
ATOM 601 C C . ARG A 1 81 ? 23.148 -18.301 -13.672 1.00 89.94 81 ARG A C 1
ATOM 603 O O . ARG A 1 81 ? 22.168 -17.987 -13.002 1.00 89.94 81 ARG A O 1
ATOM 610 N N . LYS A 1 82 ? 24.403 -18.053 -13.272 1.00 90.06 82 LYS A N 1
ATOM 611 C CA . LYS A 1 82 ? 24.728 -17.444 -11.967 1.00 90.06 82 LYS A CA 1
ATOM 612 C C . LYS A 1 82 ? 24.083 -16.070 -11.787 1.00 90.06 82 LYS A C 1
ATOM 614 O O . LYS A 1 82 ? 23.567 -15.763 -10.715 1.00 90.06 82 LYS A O 1
ATOM 619 N N . GLN A 1 83 ? 24.087 -15.234 -12.826 1.00 93.19 83 GLN A N 1
ATOM 620 C CA . GLN A 1 83 ? 23.458 -13.915 -12.782 1.00 93.19 83 GLN A CA 1
ATOM 621 C C . GLN A 1 83 ? 21.945 -14.018 -12.564 1.00 93.19 83 GLN A C 1
ATOM 623 O O . GLN A 1 83 ? 21.391 -13.251 -11.772 1.00 93.19 83 GLN A O 1
ATOM 628 N N . TRP A 1 84 ? 21.282 -14.963 -13.233 1.00 91.12 84 TRP A N 1
ATOM 629 C CA . TRP A 1 84 ? 19.855 -15.210 -13.053 1.00 91.12 84 TRP A CA 1
ATOM 630 C C . TRP A 1 84 ? 19.535 -15.746 -11.656 1.00 91.12 84 TRP A C 1
ATOM 632 O O . TRP A 1 84 ? 18.653 -15.200 -10.997 1.00 91.12 84 TRP A O 1
ATOM 642 N N . GLU A 1 85 ? 20.284 -16.734 -11.158 1.00 89.12 85 GLU A N 1
ATOM 643 C CA . GLU A 1 85 ? 20.116 -17.277 -9.800 1.00 89.12 85 GLU A CA 1
ATOM 644 C C . GLU A 1 85 ? 20.302 -16.190 -8.739 1.00 89.12 85 GLU A C 1
ATOM 646 O O . GLU A 1 85 ? 19.486 -16.046 -7.827 1.00 89.12 85 GLU A O 1
ATOM 651 N N . HIS A 1 86 ? 21.336 -15.361 -8.895 1.00 91.56 86 HIS A N 1
ATOM 652 C CA . HIS A 1 86 ? 21.582 -14.231 -8.010 1.00 91.56 86 HIS A CA 1
ATOM 653 C C . HIS A 1 86 ? 20.482 -13.160 -8.116 1.00 91.56 86 HIS A C 1
ATOM 655 O O . HIS A 1 86 ? 20.111 -12.535 -7.120 1.00 91.56 86 HIS A O 1
ATOM 661 N N . GLY A 1 87 ? 19.932 -12.936 -9.311 1.00 92.62 87 GLY A N 1
ATOM 662 C CA . GLY A 1 87 ? 18.760 -12.084 -9.520 1.00 92.62 87 GLY A CA 1
ATOM 663 C C . GLY A 1 87 ? 17.517 -12.621 -8.808 1.00 92.62 87 GLY A C 1
ATOM 664 O O . GLY A 1 87 ? 16.830 -11.863 -8.123 1.00 92.62 87 GLY A O 1
ATOM 665 N N . LEU A 1 88 ? 17.270 -13.929 -8.901 1.00 89.19 88 LEU A N 1
ATOM 666 C CA . LEU A 1 88 ? 16.159 -14.608 -8.242 1.00 89.19 88 LEU A CA 1
ATOM 667 C C . LEU A 1 88 ? 16.283 -14.550 -6.717 1.00 89.19 88 LEU A C 1
ATOM 669 O O . LEU A 1 88 ? 15.303 -14.247 -6.038 1.00 89.19 88 LEU A O 1
ATOM 673 N N . ASP A 1 89 ? 17.472 -14.797 -6.168 1.00 90.44 89 ASP A N 1
ATOM 674 C CA . ASP A 1 89 ? 17.723 -14.676 -4.729 1.00 90.44 89 ASP A CA 1
ATOM 675 C C . ASP A 1 89 ? 17.490 -13.239 -4.235 1.00 90.44 89 ASP A C 1
ATOM 677 O O . ASP A 1 89 ? 16.783 -13.022 -3.246 1.00 90.44 89 ASP A O 1
ATOM 681 N N . ARG A 1 90 ? 17.989 -12.235 -4.971 1.00 93.31 90 ARG A N 1
ATOM 682 C CA . ARG A 1 90 ? 17.724 -10.819 -4.668 1.00 93.31 90 ARG A CA 1
ATOM 683 C C . ARG A 1 90 ? 16.233 -10.491 -4.708 1.00 93.31 90 ARG A C 1
ATOM 685 O O . ARG A 1 90 ? 15.739 -9.846 -3.784 1.00 93.31 90 ARG A O 1
ATOM 692 N N . ALA A 1 91 ? 15.508 -10.962 -5.722 1.00 91.12 91 ALA A N 1
ATOM 693 C CA . ALA A 1 91 ? 14.065 -10.765 -5.828 1.00 91.12 91 ALA A CA 1
ATOM 694 C C . ALA A 1 91 ? 13.313 -11.421 -4.657 1.00 91.12 91 ALA A C 1
ATOM 696 O O . ALA A 1 91 ? 12.478 -10.776 -4.024 1.00 91.12 91 ALA A O 1
ATOM 697 N N . ARG A 1 92 ? 13.659 -12.666 -4.296 1.00 89.50 92 ARG A N 1
ATOM 698 C CA . ARG A 1 92 ? 13.082 -13.372 -3.137 1.00 89.50 92 ARG A CA 1
ATOM 699 C C . ARG A 1 92 ? 13.312 -12.605 -1.838 1.00 89.50 92 ARG A C 1
ATOM 701 O O . ARG A 1 92 ? 12.366 -12.396 -1.080 1.00 89.50 92 ARG A O 1
ATOM 708 N N . LYS A 1 93 ? 14.544 -12.155 -1.590 1.00 93.38 93 LYS A N 1
ATOM 709 C CA . LYS A 1 93 ? 14.892 -11.349 -0.409 1.00 93.38 93 LYS A CA 1
ATOM 710 C C . LYS A 1 93 ? 14.126 -10.028 -0.375 1.00 93.38 93 LYS A C 1
ATOM 712 O O . LYS A 1 93 ? 13.629 -9.650 0.682 1.00 93.38 93 LYS A O 1
ATOM 717 N N . ALA A 1 94 ? 13.983 -9.354 -1.515 1.00 89.75 94 ALA A N 1
ATOM 718 C CA . ALA A 1 94 ? 13.229 -8.107 -1.609 1.00 89.75 94 ALA A CA 1
ATOM 719 C C . ALA A 1 94 ? 11.742 -8.307 -1.274 1.00 89.75 94 ALA A C 1
ATOM 721 O O . ALA A 1 94 ? 11.200 -7.560 -0.460 1.00 89.75 94 ALA A O 1
ATOM 722 N N . VAL A 1 95 ? 11.103 -9.343 -1.832 1.00 87.56 95 VAL A N 1
ATOM 723 C CA . VAL A 1 95 ? 9.698 -9.677 -1.539 1.00 87.56 95 VAL A CA 1
ATOM 724 C C . VAL A 1 95 ? 9.507 -10.022 -0.061 1.00 87.56 95 VAL A C 1
ATOM 726 O O . VAL A 1 95 ? 8.572 -9.516 0.562 1.00 87.56 95 VAL A O 1
ATOM 729 N N . ARG A 1 96 ? 10.403 -10.826 0.528 1.00 90.44 96 ARG A N 1
ATOM 730 C CA . ARG A 1 96 ? 10.361 -11.156 1.964 1.00 90.44 96 ARG A CA 1
ATOM 731 C C . ARG A 1 96 ? 10.467 -9.909 2.828 1.00 90.44 96 ARG A C 1
ATOM 733 O O . ARG A 1 96 ? 9.558 -9.644 3.602 1.00 90.44 96 ARG A O 1
ATOM 740 N N . LYS A 1 97 ? 11.502 -9.091 2.614 1.00 90.38 97 LYS A N 1
ATOM 741 C CA . LYS A 1 97 ? 11.717 -7.848 3.367 1.00 90.38 97 LYS A CA 1
ATOM 742 C C . LYS A 1 97 ? 10.513 -6.910 3.277 1.00 90.38 97 LYS A C 1
ATOM 744 O O . LYS A 1 97 ? 10.110 -6.325 4.277 1.00 90.38 97 LYS A O 1
ATOM 749 N N . HIS A 1 98 ? 9.936 -6.764 2.085 1.00 83.19 98 HIS A N 1
ATOM 750 C CA . HIS A 1 98 ? 8.745 -5.943 1.889 1.00 83.19 98 HIS A CA 1
ATOM 751 C C . HIS A 1 98 ? 7.542 -6.495 2.667 1.00 83.19 98 HIS A C 1
ATOM 753 O O . HIS A 1 98 ? 6.818 -5.743 3.318 1.00 83.19 98 HIS A O 1
ATOM 759 N N . THR A 1 99 ? 7.336 -7.811 2.624 1.00 88.69 99 THR A N 1
ATOM 760 C CA . THR A 1 99 ? 6.215 -8.470 3.307 1.00 88.69 99 THR A CA 1
ATOM 761 C C . THR A 1 99 ? 6.376 -8.425 4.825 1.00 88.69 99 THR A C 1
ATOM 763 O O . THR A 1 99 ? 5.426 -8.084 5.519 1.00 88.69 99 THR A O 1
ATOM 766 N N . GLU A 1 100 ? 7.580 -8.670 5.341 1.00 91.50 100 GLU A N 1
ATOM 767 C CA . GLU A 1 100 ? 7.912 -8.551 6.765 1.00 91.50 100 GLU A CA 1
ATOM 768 C C . GLU A 1 100 ? 7.706 -7.126 7.276 1.00 91.50 100 GLU A C 1
ATOM 770 O O . GLU A 1 100 ? 7.072 -6.929 8.308 1.00 91.50 100 GLU A O 1
ATOM 775 N N . ALA A 1 101 ? 8.184 -6.112 6.545 1.00 90.75 101 ALA A N 1
ATOM 776 C CA . ALA A 1 101 ? 7.977 -4.714 6.922 1.00 90.75 101 ALA A CA 1
ATOM 777 C C . ALA A 1 101 ? 6.484 -4.375 7.031 1.00 90.75 101 ALA A C 1
ATOM 779 O O . ALA A 1 101 ? 6.057 -3.678 7.952 1.00 90.75 101 ALA A O 1
ATOM 780 N N . ARG A 1 102 ? 5.686 -4.904 6.103 1.00 90.56 102 ARG A N 1
ATOM 781 C CA . ARG A 1 102 ? 4.241 -4.709 6.058 1.00 90.56 102 ARG A CA 1
ATOM 782 C C . ARG A 1 102 ? 3.517 -5.429 7.191 1.00 90.56 102 ARG A C 1
ATOM 784 O O . ARG A 1 102 ? 2.675 -4.823 7.848 1.00 90.56 102 ARG A O 1
ATOM 791 N N . LEU A 1 103 ? 3.876 -6.684 7.450 1.00 93.19 103 LEU A N 1
ATOM 792 C CA . LEU A 1 103 ? 3.337 -7.458 8.562 1.00 93.19 103 LEU A CA 1
ATOM 793 C C . LEU A 1 103 ? 3.672 -6.785 9.897 1.00 93.19 103 LEU A C 1
ATOM 795 O O . LEU A 1 103 ? 2.770 -6.499 10.677 1.00 93.19 103 LEU A O 1
ATOM 799 N N . ASN A 1 104 ? 4.935 -6.424 10.116 1.00 94.44 104 ASN A N 1
ATOM 800 C CA . ASN A 1 104 ? 5.371 -5.751 11.338 1.00 94.44 104 ASN A CA 1
ATOM 801 C C . ASN A 1 104 ? 4.644 -4.418 11.566 1.00 94.44 104 ASN A C 1
ATOM 803 O O . ASN A 1 104 ? 4.265 -4.116 12.695 1.00 94.44 104 ASN A O 1
ATOM 807 N N . ALA A 1 105 ? 4.412 -3.628 10.514 1.00 92.75 105 ALA A N 1
ATOM 808 C CA . ALA A 1 105 ? 3.632 -2.396 10.623 1.00 92.75 105 ALA A CA 1
ATOM 809 C C . ALA A 1 105 ? 2.161 -2.663 10.983 1.00 92.75 105 ALA A C 1
ATOM 811 O O . ALA A 1 105 ? 1.611 -1.984 11.847 1.00 92.75 105 ALA A O 1
ATOM 812 N N . SER A 1 106 ? 1.540 -3.683 10.379 1.00 93.44 106 SER A N 1
ATOM 813 C CA . SER A 1 106 ? 0.168 -4.082 10.716 1.00 93.44 106 SER A CA 1
ATOM 814 C C . SER A 1 106 ? 0.028 -4.528 12.176 1.00 93.44 106 SER A C 1
ATOM 816 O O . SER A 1 106 ? -0.890 -4.081 12.860 1.00 93.44 106 SER A O 1
ATOM 818 N N . LEU A 1 107 ? 0.984 -5.314 12.687 1.00 94.56 107 LEU A N 1
ATOM 819 C CA . LEU A 1 107 ? 1.013 -5.770 14.079 1.00 94.56 107 LEU A CA 1
ATOM 820 C C . LEU A 1 107 ? 1.207 -4.607 15.059 1.00 94.56 107 LEU A C 1
ATOM 822 O O . LEU A 1 107 ? 0.500 -4.529 16.059 1.00 94.56 107 LEU A O 1
ATOM 826 N N . ARG A 1 108 ? 2.096 -3.655 14.748 1.00 93.44 108 ARG A N 1
ATOM 827 C CA . ARG A 1 108 ? 2.264 -2.430 15.550 1.00 93.44 108 ARG A CA 1
ATOM 828 C C . ARG A 1 108 ? 0.997 -1.582 15.581 1.00 93.44 108 ARG A C 1
ATOM 830 O O . ARG A 1 108 ? 0.632 -1.069 16.636 1.00 93.44 108 ARG A O 1
ATOM 837 N N . ALA A 1 109 ? 0.321 -1.430 14.443 1.00 91.62 109 ALA A N 1
ATOM 838 C CA . ALA A 1 109 ? -0.930 -0.684 14.369 1.00 91.62 109 ALA A CA 1
ATOM 839 C C . ALA A 1 109 ? -2.049 -1.361 15.173 1.00 91.62 109 ALA A C 1
ATOM 841 O O . ALA A 1 109 ? -2.786 -0.670 15.877 1.00 91.62 109 ALA A O 1
ATOM 842 N N . LEU A 1 110 ? -2.134 -2.694 15.105 1.00 94.56 110 LEU A N 1
ATOM 843 C CA . LEU A 1 110 ? -3.042 -3.506 15.912 1.00 94.56 110 LEU A CA 1
ATOM 844 C C . LEU A 1 110 ? -2.766 -3.303 17.404 1.00 94.56 110 LEU A C 1
ATOM 846 O O . LEU A 1 110 ? -3.670 -2.918 18.141 1.00 94.56 110 LEU A O 1
ATOM 850 N N . GLU A 1 111 ? -1.517 -3.484 17.838 1.00 93.62 111 GLU A N 1
ATOM 851 C CA . GLU A 1 111 ? -1.122 -3.330 19.240 1.00 93.62 111 GLU A CA 1
ATOM 852 C C . GLU A 1 111 ? -1.398 -1.910 19.753 1.00 93.62 111 GLU A C 1
ATOM 854 O O . GLU A 1 111 ? -1.972 -1.728 20.827 1.00 93.62 111 GLU A O 1
ATOM 859 N N . MET A 1 112 ? -1.048 -0.885 18.970 1.00 93.19 112 MET A N 1
ATOM 860 C CA . MET A 1 112 ? -1.319 0.509 19.316 1.00 93.19 112 MET A CA 1
ATOM 861 C C . MET A 1 112 ? -2.819 0.774 19.484 1.00 93.19 112 MET A C 1
ATOM 863 O O . MET A 1 112 ? -3.203 1.501 20.400 1.00 93.19 112 MET A O 1
ATOM 867 N N . ALA A 1 113 ? -3.658 0.258 18.586 1.00 91.75 113 ALA A N 1
ATOM 868 C CA . ALA A 1 113 ? -5.099 0.468 18.653 1.00 91.75 113 ALA A CA 1
ATOM 869 C C . ALA A 1 113 ? -5.715 -0.286 19.844 1.00 91.75 113 ALA A C 1
ATOM 871 O O . ALA A 1 113 ? -6.481 0.309 20.603 1.00 91.75 113 ALA A O 1
ATOM 872 N N . ALA A 1 114 ? -5.293 -1.532 20.081 1.00 94.31 114 ALA A N 1
ATOM 873 C CA . ALA A 1 114 ? -5.720 -2.334 21.225 1.00 94.31 114 ALA A CA 1
ATOM 874 C C . ALA A 1 114 ? -5.367 -1.656 22.559 1.00 94.31 114 ALA A C 1
ATOM 876 O O . ALA A 1 114 ? -6.233 -1.452 23.406 1.00 94.31 114 ALA A O 1
ATOM 877 N N . ARG A 1 115 ? -4.118 -1.187 22.714 1.00 94.44 115 ARG A N 1
ATOM 878 C CA . ARG A 1 115 ? -3.666 -0.447 23.909 1.00 94.44 115 ARG A CA 1
ATOM 879 C C . ARG A 1 115 ? -4.440 0.851 24.158 1.00 94.44 115 ARG A C 1
ATOM 881 O O . ARG A 1 115 ? -4.409 1.377 25.264 1.00 94.44 115 ARG A O 1
ATOM 888 N N . LYS A 1 116 ? -5.117 1.391 23.142 1.00 93.31 116 LYS A N 1
ATOM 889 C CA . LYS A 1 116 ? -5.951 2.598 23.243 1.00 93.31 116 LYS A CA 1
ATOM 890 C C . LYS A 1 116 ? -7.440 2.290 23.432 1.00 93.31 116 LYS A C 1
ATOM 892 O O . LYS A 1 116 ? -8.256 3.200 23.302 1.00 93.31 116 LYS A O 1
ATOM 897 N N . GLY A 1 117 ? -7.782 1.040 23.747 1.00 90.56 117 GLY A N 1
ATOM 898 C CA . GLY A 1 117 ? -9.136 0.620 24.106 1.00 90.56 117 GLY A CA 1
ATOM 899 C C . GLY A 1 117 ? -10.025 0.248 22.920 1.00 90.56 117 GLY A C 1
ATOM 900 O O . GLY A 1 117 ? -11.233 0.122 23.093 1.00 90.56 117 GLY A O 1
ATOM 901 N N . VAL A 1 118 ? -9.464 0.082 21.718 1.00 91.06 118 VAL A N 1
ATOM 902 C CA . VAL A 1 118 ? -10.225 -0.469 20.588 1.00 91.06 118 VAL A CA 1
ATOM 903 C C . VAL A 1 118 ? -10.409 -1.979 20.811 1.00 91.06 118 VAL A C 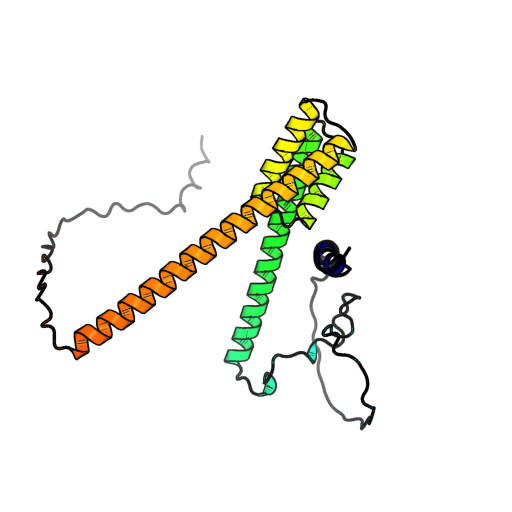1
ATOM 905 O O . VAL A 1 118 ? -9.422 -2.651 21.122 1.00 91.06 118 VAL A O 1
ATOM 908 N N . PRO A 1 119 ? -11.625 -2.536 20.645 1.00 92.12 119 PRO A N 1
ATOM 909 C CA . PRO A 1 119 ? -11.861 -3.972 20.787 1.00 92.12 119 PRO A CA 1
ATOM 910 C C . PRO A 1 119 ? -10.950 -4.816 19.885 1.00 92.12 119 PRO A C 1
ATOM 912 O O . PRO A 1 119 ? -10.729 -4.468 18.723 1.00 92.12 119 PRO A O 1
ATOM 915 N N . LEU A 1 120 ? -10.459 -5.952 20.401 1.00 92.94 120 LEU A N 1
ATOM 916 C CA . LEU A 1 120 ? -9.529 -6.837 19.679 1.00 92.94 120 LEU A CA 1
ATOM 917 C C . LEU A 1 120 ? -10.081 -7.307 18.324 1.00 92.94 120 LEU A C 1
ATOM 919 O O . LEU A 1 120 ? -9.358 -7.323 17.332 1.00 92.94 120 LEU A O 1
ATOM 923 N N . TYR A 1 121 ? -11.379 -7.603 18.272 1.00 90.81 121 TYR A N 1
ATOM 924 C CA . TYR A 1 121 ? -12.072 -7.978 17.040 1.00 90.81 121 TYR A CA 1
ATOM 925 C C . TYR A 1 121 ? -11.987 -6.886 15.957 1.00 90.81 121 TYR A C 1
ATOM 927 O O . TYR A 1 121 ? -11.681 -7.165 14.797 1.00 90.81 121 TYR A O 1
ATOM 935 N N . ASP A 1 122 ? -12.190 -5.621 16.335 1.00 88.69 122 ASP A N 1
ATOM 936 C CA . ASP A 1 122 ? -12.181 -4.498 15.395 1.00 88.69 122 ASP A CA 1
ATOM 937 C C . ASP A 1 122 ? -10.762 -4.192 14.890 1.00 88.69 122 ASP A C 1
ATOM 939 O O . ASP A 1 122 ? -10.566 -3.923 13.701 1.00 88.69 122 ASP A O 1
ATOM 943 N N . VAL A 1 123 ? -9.747 -4.271 15.762 1.00 92.62 123 VAL A N 1
ATOM 944 C CA . VAL A 1 123 ? -8.342 -4.071 15.353 1.00 92.62 123 VAL A CA 1
ATOM 945 C C . VAL A 1 123 ? -7.813 -5.214 14.492 1.00 92.62 123 VAL A C 1
ATOM 947 O O . VAL A 1 123 ? -7.015 -4.970 13.585 1.00 92.62 123 VAL A O 1
ATOM 950 N N . GLU A 1 124 ? -8.263 -6.445 14.729 1.00 93.25 124 GLU A N 1
ATOM 951 C CA . GLU A 1 124 ? -7.919 -7.592 13.894 1.00 93.25 124 GLU A CA 1
ATOM 952 C C . GLU A 1 124 ? -8.511 -7.430 12.489 1.00 93.25 124 GLU A C 1
ATOM 954 O O . GLU A 1 124 ? -7.789 -7.541 11.493 1.00 93.25 124 GLU A O 1
ATOM 959 N N . ASN A 1 125 ? -9.798 -7.083 12.398 1.00 90.75 125 ASN A N 1
ATOM 960 C CA . ASN A 1 125 ? -10.466 -6.818 11.124 1.00 90.75 125 ASN A CA 1
ATOM 961 C C . ASN A 1 125 ? -9.830 -5.644 10.376 1.00 90.75 125 ASN A C 1
ATOM 963 O O . ASN A 1 125 ? -9.607 -5.731 9.169 1.00 90.75 125 ASN A O 1
ATOM 967 N N . MET A 1 126 ? -9.452 -4.579 11.087 1.00 91.81 126 MET A N 1
ATOM 968 C CA . MET A 1 126 ? -8.683 -3.465 10.530 1.00 91.81 126 MET A CA 1
ATOM 969 C C . MET A 1 126 ? -7.357 -3.941 9.916 1.00 91.81 126 MET A C 1
ATOM 971 O O . MET A 1 126 ? -7.027 -3.558 8.790 1.00 91.81 126 MET A O 1
ATOM 975 N N . ALA A 1 127 ? -6.586 -4.755 10.644 1.00 93.38 127 ALA A N 1
ATOM 976 C CA . ALA A 1 127 ? -5.295 -5.253 10.181 1.00 93.38 127 ALA A CA 1
ATOM 977 C C . ALA A 1 127 ? -5.451 -6.161 8.949 1.00 93.38 127 ALA A C 1
ATOM 979 O O . ALA A 1 127 ? -4.762 -5.945 7.949 1.00 93.38 127 ALA A O 1
ATOM 980 N N . LYS A 1 128 ? -6.407 -7.102 8.983 1.00 93.00 128 LYS A N 1
ATOM 981 C CA . LYS A 1 128 ? -6.762 -7.981 7.854 1.00 93.00 128 LYS A CA 1
ATOM 982 C C . LYS A 1 128 ? -7.178 -7.175 6.626 1.00 93.00 128 LYS A C 1
ATOM 984 O O . LYS A 1 128 ? -6.529 -7.263 5.585 1.00 93.00 128 LYS A O 1
ATOM 989 N N . ALA A 1 129 ? -8.162 -6.287 6.775 1.00 89.38 129 ALA A N 1
ATOM 990 C CA . ALA A 1 129 ? -8.634 -5.431 5.691 1.00 89.38 129 ALA A CA 1
ATOM 991 C C . ALA A 1 129 ? -7.501 -4.572 5.116 1.00 89.38 129 ALA A C 1
ATOM 993 O O . ALA A 1 129 ? -7.414 -4.368 3.904 1.00 89.38 129 ALA A O 1
ATOM 994 N N . GLY A 1 130 ? -6.599 -4.083 5.964 1.00 90.56 130 GLY A N 1
ATOM 995 C CA . GLY A 1 130 ? -5.439 -3.326 5.526 1.00 90.56 130 GLY A CA 1
ATOM 996 C C . GLY A 1 130 ? -4.423 -4.140 4.718 1.00 90.56 130 GLY A C 1
ATOM 997 O O . GLY A 1 130 ? -3.875 -3.650 3.720 1.00 90.56 130 GLY A O 1
ATOM 998 N N . LEU A 1 131 ? -4.191 -5.393 5.113 1.00 91.62 131 LEU A N 1
ATOM 999 C CA . LEU A 1 131 ? -3.343 -6.337 4.387 1.00 91.62 131 LEU A CA 1
ATOM 1000 C C . LEU A 1 131 ? -3.966 -6.731 3.035 1.00 91.62 131 LEU A C 1
ATOM 1002 O O . LEU A 1 131 ? -3.277 -6.697 2.008 1.00 91.62 131 LEU A O 1
ATOM 1006 N N . ASP A 1 132 ? -5.272 -6.957 2.985 1.00 88.75 132 ASP A N 1
ATOM 1007 C CA . ASP A 1 132 ? -5.976 -7.299 1.744 1.00 88.75 132 ASP A CA 1
ATOM 1008 C C . ASP A 1 132 ? -6.004 -6.126 0.751 1.00 88.75 132 ASP A C 1
ATOM 1010 O O . ASP A 1 132 ? -5.838 -6.300 -0.460 1.00 88.75 132 ASP A O 1
ATOM 1014 N N . ASN A 1 133 ? -6.105 -4.893 1.260 1.00 86.38 133 ASN A N 1
ATOM 1015 C CA . ASN A 1 133 ? -6.160 -3.675 0.444 1.00 86.38 133 ASN A CA 1
ATOM 1016 C C . ASN A 1 133 ? -4.799 -3.145 -0.027 1.00 86.38 133 ASN A C 1
ATOM 1018 O O . ASN A 1 133 ? -4.725 -2.070 -0.630 1.00 86.38 133 ASN A O 1
ATOM 1022 N N . GLY A 1 134 ? -3.709 -3.872 0.214 1.00 86.62 134 GLY A N 1
ATOM 1023 C CA . GLY A 1 134 ? -2.396 -3.435 -0.268 1.00 86.62 134 GLY A CA 1
ATOM 1024 C C . GLY A 1 134 ? -1.823 -2.212 0.467 1.00 86.62 134 GLY A C 1
ATOM 1025 O O . GLY A 1 134 ? -1.031 -1.505 -0.140 1.00 86.62 134 GLY A O 1
ATOM 1026 N N . LEU A 1 135 ? -2.231 -1.911 1.712 1.00 87.50 135 LEU A N 1
ATOM 1027 C CA . LEU A 1 135 ? -1.651 -0.798 2.484 1.00 87.50 135 LEU A CA 1
ATOM 1028 C C . LEU A 1 135 ? -0.142 -0.937 2.665 1.00 87.50 135 LEU A C 1
ATOM 1030 O O . LEU A 1 135 ? 0.337 -1.992 3.084 1.00 87.50 135 LEU A O 1
ATOM 1034 N N . ASP A 1 136 ? 0.580 0.154 2.447 1.00 89.12 136 ASP A N 1
ATOM 1035 C CA . ASP A 1 136 ? 2.006 0.214 2.726 1.00 89.12 136 ASP A CA 1
ATOM 1036 C C . ASP A 1 136 ? 2.259 0.305 4.243 1.00 89.12 136 ASP A C 1
ATOM 1038 O O . ASP A 1 136 ? 1.373 0.723 4.997 1.00 89.12 136 ASP A O 1
ATOM 1042 N N . PRO A 1 137 ? 3.466 -0.050 4.725 1.00 90.19 137 PRO A N 1
ATOM 1043 C CA . PRO A 1 137 ? 3.807 0.021 6.148 1.00 90.19 137 PRO A CA 1
ATOM 1044 C C . PRO A 1 137 ? 3.465 1.369 6.809 1.00 90.19 137 PRO A C 1
ATOM 1046 O O . PRO A 1 137 ? 2.964 1.403 7.927 1.00 90.19 137 PRO A O 1
ATOM 1049 N N . VAL A 1 138 ? 3.673 2.480 6.097 1.00 87.69 138 VAL A N 1
ATOM 1050 C CA . VAL A 1 138 ? 3.404 3.845 6.590 1.00 87.69 138 VAL A CA 1
ATOM 1051 C C . VAL A 1 138 ? 1.904 4.107 6.789 1.00 87.69 138 VAL A C 1
ATOM 1053 O O . VAL A 1 138 ? 1.496 4.876 7.664 1.00 87.69 138 VAL A O 1
ATOM 1056 N N . ASP A 1 139 ? 1.050 3.453 6.002 1.00 89.50 139 ASP A N 1
ATOM 1057 C CA . ASP A 1 139 ? -0.388 3.686 6.066 1.00 89.50 139 ASP A CA 1
ATOM 1058 C C . ASP A 1 139 ? -1.044 3.005 7.268 1.00 89.50 139 ASP A C 1
ATOM 1060 O O . ASP A 1 139 ? -2.080 3.488 7.735 1.00 89.50 139 ASP A O 1
ATOM 1064 N N . PHE A 1 140 ? -0.448 1.920 7.776 1.00 90.88 140 PHE A N 1
ATOM 1065 C CA . PHE A 1 140 ? -0.947 1.196 8.947 1.00 90.88 140 PHE A CA 1
ATOM 1066 C C . PHE A 1 140 ? -0.930 2.066 10.204 1.00 90.88 140 PHE A C 1
ATOM 1068 O O . PHE A 1 140 ? -1.926 2.102 10.924 1.00 90.88 140 PHE A O 1
ATOM 1075 N N . ASP A 1 141 ? 0.123 2.856 10.419 1.00 88.12 141 ASP A N 1
ATOM 1076 C CA . ASP A 1 141 ? 0.175 3.805 11.539 1.00 88.12 141 ASP A CA 1
ATOM 1077 C C . ASP A 1 141 ? -0.948 4.846 11.447 1.00 88.12 141 ASP A C 1
ATOM 1079 O O . ASP A 1 141 ? -1.634 5.153 12.427 1.00 88.12 141 ASP A O 1
ATOM 1083 N N . THR A 1 142 ? -1.172 5.373 10.242 1.00 91.62 142 THR A N 1
ATOM 1084 C CA . THR A 1 142 ? -2.241 6.344 9.985 1.00 91.62 142 THR A CA 1
ATOM 1085 C C . THR A 1 142 ? -3.629 5.709 10.137 1.00 91.62 142 THR A C 1
ATOM 1087 O O . THR A 1 142 ? -4.567 6.375 10.573 1.00 91.62 142 THR A O 1
ATOM 1090 N N . LEU A 1 143 ? -3.789 4.431 9.784 1.00 91.94 143 LEU A N 1
ATOM 1091 C CA . LEU A 1 143 ? -5.034 3.685 9.978 1.00 91.94 143 LEU A CA 1
ATOM 1092 C C . LEU A 1 143 ? -5.311 3.435 11.465 1.00 91.94 143 LEU A C 1
ATOM 1094 O O . LEU A 1 143 ? -6.405 3.742 11.928 1.00 91.94 143 LEU A O 1
ATOM 1098 N N . GLY A 1 144 ? -4.317 2.981 12.232 1.00 90.31 144 GLY A N 1
ATOM 1099 C CA . GLY A 1 144 ? -4.462 2.762 13.672 1.00 90.31 144 GLY A CA 1
ATOM 1100 C C . GLY A 1 144 ? -4.865 4.039 14.416 1.00 90.31 144 GLY A C 1
ATOM 1101 O O . GLY A 1 144 ? -5.781 4.022 15.236 1.00 90.31 144 GLY A O 1
ATOM 1102 N N . LYS A 1 145 ? -4.260 5.189 14.078 1.00 92.56 145 LYS A N 1
ATOM 1103 C CA . LYS A 1 145 ? -4.669 6.500 14.624 1.00 92.56 145 LYS A CA 1
ATOM 1104 C C . LYS A 1 145 ? -6.111 6.865 14.260 1.00 92.56 145 LYS A C 1
ATOM 1106 O O . LYS A 1 145 ? -6.842 7.363 15.113 1.00 92.56 145 LYS A O 1
ATOM 1111 N N . PHE A 1 146 ? -6.514 6.617 13.015 1.00 93.56 146 PHE A N 1
ATOM 1112 C CA . PHE A 1 146 ? -7.871 6.884 12.541 1.00 93.56 146 PHE A CA 1
ATOM 1113 C C . PHE A 1 146 ? -8.918 6.057 13.302 1.00 93.56 146 PHE A C 1
ATOM 1115 O O . PHE A 1 146 ? -9.890 6.627 13.792 1.00 93.56 146 PHE A O 1
ATOM 1122 N N . VAL A 1 147 ? -8.693 4.749 13.465 1.00 92.81 147 VAL A N 1
ATOM 1123 C CA . VAL A 1 147 ? -9.614 3.852 14.186 1.00 92.81 147 VAL A CA 1
ATOM 1124 C C . VAL A 1 147 ? -9.767 4.263 15.642 1.00 92.81 147 VAL A C 1
ATOM 1126 O O . VAL A 1 147 ? -10.884 4.392 16.133 1.00 92.81 147 VAL A O 1
ATOM 1129 N N . VAL A 1 148 ? -8.658 4.572 16.309 1.00 93.38 148 VAL A N 1
ATOM 1130 C CA . VAL A 1 148 ? -8.677 5.083 17.685 1.00 93.38 148 VAL A CA 1
ATOM 1131 C C . VAL A 1 148 ? -9.510 6.361 17.792 1.00 93.38 148 VAL A C 1
ATOM 1133 O O . VAL A 1 148 ? -10.294 6.505 18.726 1.00 93.38 148 VAL A O 1
ATOM 1136 N N . GLY A 1 149 ? -9.362 7.291 16.843 1.00 93.19 149 GLY A N 1
ATOM 1137 C CA . GLY A 1 149 ? -10.164 8.515 16.808 1.00 93.19 149 GLY A CA 1
ATOM 1138 C C . GLY A 1 149 ? -11.661 8.236 16.655 1.00 93.19 149 GLY A C 1
ATOM 1139 O O . GLY A 1 149 ? -12.471 8.880 17.314 1.00 93.19 149 GLY A O 1
ATOM 1140 N N . LYS A 1 150 ? -12.031 7.242 15.840 1.00 94.31 150 LYS A N 1
ATOM 1141 C CA . LYS A 1 150 ? -13.429 6.838 15.640 1.00 94.31 150 LYS A CA 1
ATOM 1142 C C . LYS A 1 150 ? -14.033 6.165 16.868 1.00 94.31 150 LYS A C 1
ATOM 1144 O O . LYS A 1 150 ? -15.138 6.531 17.253 1.00 94.31 150 LYS A O 1
ATOM 1149 N N . VAL A 1 151 ? -13.284 5.294 17.540 1.00 92.88 151 VAL A N 1
ATOM 1150 C CA . VAL A 1 151 ? -13.728 4.688 18.805 1.00 92.88 151 VAL A CA 1
ATOM 1151 C C . VAL A 1 151 ? -13.913 5.734 19.899 1.00 92.88 151 VAL A C 1
ATOM 1153 O O . VAL A 1 151 ? -14.914 5.702 20.609 1.00 92.88 151 VAL A O 1
ATOM 1156 N N . LYS A 1 152 ? -12.999 6.708 20.005 1.00 93.19 152 LYS A N 1
ATOM 1157 C CA . LYS A 1 152 ? -13.153 7.838 20.937 1.00 93.19 152 LYS A CA 1
ATOM 1158 C C . LYS A 1 152 ? -14.378 8.702 20.632 1.00 93.19 152 LYS A C 1
ATOM 1160 O O . LYS A 1 152 ? -14.956 9.259 21.554 1.00 93.19 152 LYS A O 1
ATOM 1165 N N . ALA A 1 153 ? -14.779 8.784 19.366 1.00 94.00 153 ALA A N 1
ATOM 1166 C CA . ALA A 1 153 ? -16.010 9.444 18.941 1.00 94.00 153 ALA A CA 1
ATOM 1167 C C . ALA A 1 153 ? -17.273 8.581 19.147 1.00 94.00 153 ALA A C 1
ATOM 1169 O O . ALA A 1 153 ? -18.349 8.974 18.714 1.00 94.00 153 ALA A O 1
ATOM 1170 N N . GLY A 1 154 ? -17.153 7.407 19.776 1.00 93.25 154 GLY A N 1
ATOM 1171 C CA . GLY A 1 154 ? -18.277 6.522 20.081 1.00 93.25 154 GLY A CA 1
ATOM 1172 C C . GLY A 1 154 ? -18.631 5.517 18.983 1.00 93.25 154 GLY A C 1
ATOM 1173 O O . GLY A 1 154 ? -19.490 4.672 19.215 1.00 93.25 154 GLY A O 1
ATOM 1174 N N . VAL A 1 155 ? -17.951 5.540 17.831 1.00 93.06 155 VAL A N 1
ATOM 1175 C CA . VAL A 1 155 ? -18.200 4.601 16.724 1.00 93.06 155 VAL A CA 1
ATOM 1176 C C . VAL A 1 155 ? -17.657 3.218 17.090 1.00 93.06 155 VAL A C 1
ATOM 1178 O O . VAL A 1 155 ? -16.467 3.078 17.387 1.00 93.06 155 VAL A O 1
ATOM 1181 N N . LYS A 1 156 ? -18.504 2.184 17.063 1.00 92.44 156 LYS A N 1
ATOM 1182 C CA . LYS A 1 156 ? -18.161 0.818 17.506 1.00 92.44 156 LYS A CA 1
ATOM 1183 C C . LYS A 1 156 ? -18.753 -0.254 16.586 1.00 92.44 156 LYS A C 1
ATOM 1185 O O . LYS A 1 156 ? -19.673 0.014 15.815 1.00 92.44 156 LYS A O 1
ATOM 1190 N N . GLY A 1 157 ? -18.232 -1.479 16.684 1.00 89.56 157 GLY A N 1
ATOM 1191 C CA . GLY A 1 157 ? -18.799 -2.665 16.037 1.00 89.56 157 GLY A CA 1
ATOM 1192 C C . GLY A 1 157 ? -18.911 -2.543 14.513 1.00 89.56 157 GLY A C 1
ATOM 1193 O O . GLY A 1 157 ? -17.980 -2.102 13.837 1.00 89.56 157 GLY A O 1
ATOM 1194 N N . GLY A 1 158 ? -20.066 -2.926 13.958 1.00 89.56 158 GLY A N 1
ATOM 1195 C CA . GLY A 1 158 ? -20.293 -2.935 12.507 1.00 89.56 158 GLY A CA 1
ATOM 1196 C C . GLY A 1 158 ? -20.114 -1.566 11.838 1.00 89.56 158 GLY A C 1
ATOM 1197 O O . GLY A 1 158 ? -19.560 -1.483 10.742 1.00 89.56 158 GLY A O 1
ATOM 1198 N N . GLU A 1 159 ? -20.499 -0.481 12.514 1.00 91.75 159 GLU A N 1
ATOM 1199 C CA . GLU A 1 159 ? -20.316 0.880 12.001 1.00 91.75 159 GLU A CA 1
ATOM 1200 C C . GLU A 1 159 ? -18.829 1.238 11.880 1.00 91.75 159 GLU A C 1
ATOM 1202 O O . GLU A 1 159 ? -18.389 1.762 10.854 1.00 91.75 159 GLU A O 1
ATOM 1207 N N . LEU A 1 160 ? -18.027 0.885 12.890 1.00 90.38 160 LEU A N 1
ATOM 1208 C CA . LEU A 1 160 ? -16.584 1.110 12.869 1.00 90.38 160 LEU A CA 1
ATOM 1209 C C . LEU A 1 160 ? -15.928 0.356 11.711 1.00 90.38 160 LEU A C 1
ATOM 1211 O O . LEU A 1 160 ? -15.118 0.937 10.985 1.00 90.38 160 LEU A O 1
ATOM 1215 N N . SER A 1 161 ? -16.314 -0.905 11.508 1.00 87.50 161 SER A N 1
ATOM 1216 C CA . SER A 1 161 ? -15.841 -1.715 10.382 1.00 87.50 161 SER A CA 1
ATOM 1217 C C . SER A 1 161 ? -16.160 -1.054 9.035 1.00 87.50 161 SER A C 1
ATOM 1219 O O . SER A 1 161 ? -15.269 -0.858 8.204 1.00 87.50 161 SER A O 1
ATOM 1221 N N . ASN A 1 162 ? -17.402 -0.599 8.840 1.00 90.88 162 ASN A N 1
ATOM 1222 C CA . ASN A 1 162 ? -17.815 0.090 7.616 1.00 90.88 162 ASN A CA 1
ATOM 1223 C C . ASN A 1 162 ? -16.993 1.361 7.370 1.00 90.88 162 ASN A C 1
ATOM 1225 O O . ASN A 1 162 ? -16.502 1.588 6.261 1.00 90.88 162 ASN A O 1
ATOM 1229 N N . VAL A 1 163 ? -16.778 2.162 8.414 1.00 92.81 163 VAL A N 1
ATOM 1230 C CA . VAL A 1 163 ? -15.967 3.385 8.351 1.00 92.81 163 VAL A CA 1
ATOM 1231 C C . VAL A 1 163 ? -14.505 3.072 8.010 1.00 92.81 163 VAL A C 1
ATOM 1233 O O . VAL A 1 163 ? -13.885 3.802 7.229 1.00 92.81 163 VAL A O 1
ATOM 1236 N N . ILE A 1 164 ? -13.949 1.978 8.540 1.00 89.81 164 ILE A N 1
ATOM 1237 C CA . ILE A 1 164 ? -12.610 1.490 8.184 1.00 89.81 164 ILE A CA 1
ATOM 1238 C C . ILE A 1 164 ? -12.560 1.133 6.698 1.00 89.81 164 ILE A C 1
ATOM 1240 O O . ILE A 1 164 ? -11.712 1.662 5.978 1.00 89.81 164 ILE A O 1
ATOM 1244 N N . HIS A 1 165 ? -13.482 0.300 6.212 1.00 89.06 165 HIS A N 1
ATOM 1245 C CA . HIS A 1 165 ? -13.518 -0.121 4.810 1.00 89.06 165 HIS A CA 1
ATOM 1246 C C . HIS A 1 165 ? -13.673 1.060 3.843 1.00 89.06 165 HIS A C 1
ATOM 1248 O O . HIS A 1 165 ? -12.947 1.144 2.850 1.00 89.06 165 HIS A O 1
ATOM 1254 N N . GLN A 1 166 ? -14.546 2.020 4.154 1.00 92.19 166 GLN A N 1
ATOM 1255 C CA . GLN A 1 166 ? -14.694 3.246 3.367 1.00 92.19 166 GLN A CA 1
ATOM 1256 C C . GLN A 1 166 ? -13.402 4.072 3.349 1.00 92.19 166 GLN A C 1
ATOM 1258 O O . GLN A 1 166 ? -12.984 4.546 2.289 1.00 92.19 166 GLN A O 1
ATOM 1263 N N . ASN A 1 167 ? -12.729 4.219 4.497 1.00 92.44 167 ASN A N 1
ATOM 1264 C CA . ASN A 1 167 ? -11.456 4.934 4.566 1.00 92.44 167 ASN A CA 1
ATOM 1265 C C . ASN A 1 167 ? -10.379 4.250 3.712 1.00 92.44 167 ASN A C 1
ATOM 1267 O O . ASN A 1 167 ? -9.660 4.924 2.972 1.00 92.44 167 ASN A O 1
ATOM 1271 N N . LEU A 1 168 ? -10.298 2.919 3.772 1.00 90.31 168 LEU A N 1
ATOM 1272 C CA . LEU A 1 168 ? -9.358 2.129 2.977 1.00 90.31 168 LEU A CA 1
ATOM 1273 C C . LEU A 1 168 ? -9.621 2.255 1.477 1.00 90.31 168 LEU A C 1
ATOM 1275 O O . LEU A 1 168 ? -8.683 2.512 0.719 1.00 90.31 168 LEU A O 1
ATOM 1279 N N . ASN A 1 169 ? -10.882 2.157 1.055 1.00 89.00 169 ASN A N 1
ATOM 1280 C CA . ASN A 1 169 ? -11.271 2.333 -0.343 1.00 89.00 169 ASN A CA 1
ATOM 1281 C C . ASN A 1 169 ? -10.938 3.739 -0.849 1.00 89.00 169 ASN A C 1
ATOM 1283 O O . ASN A 1 169 ? -10.319 3.879 -1.904 1.00 89.00 169 ASN A O 1
ATOM 1287 N N . ARG A 1 170 ? -11.243 4.779 -0.064 1.00 90.50 170 ARG A N 1
ATOM 1288 C CA . ARG A 1 170 ? -10.901 6.164 -0.410 1.00 90.50 170 ARG A CA 1
ATOM 1289 C C . ARG A 1 170 ? -9.393 6.351 -0.581 1.00 90.50 170 ARG A C 1
ATOM 1291 O O . ARG A 1 170 ? -8.955 6.936 -1.570 1.00 90.50 170 ARG A O 1
ATOM 1298 N N . ARG A 1 171 ? -8.578 5.832 0.345 1.00 87.81 171 ARG A N 1
ATOM 1299 C CA . ARG A 1 171 ? -7.107 5.906 0.237 1.00 87.81 171 ARG A CA 1
ATOM 1300 C C . ARG A 1 171 ? -6.588 5.151 -0.980 1.00 87.81 171 ARG A C 1
ATOM 1302 O O . ARG A 1 171 ? -5.674 5.620 -1.656 1.00 87.81 171 ARG A O 1
ATOM 1309 N N . ARG A 1 172 ? -7.167 3.987 -1.279 1.00 86.19 172 ARG A N 1
ATOM 1310 C CA . ARG A 1 172 ? -6.822 3.212 -2.472 1.00 86.19 172 ARG A CA 1
ATOM 1311 C C . ARG A 1 172 ? -7.086 4.018 -3.745 1.00 86.19 172 ARG A C 1
ATOM 1313 O O . ARG A 1 172 ? -6.164 4.153 -4.543 1.00 86.19 172 ARG A O 1
ATOM 1320 N N . GLN A 1 173 ? -8.275 4.603 -3.883 1.00 89.38 173 GLN A N 1
ATOM 1321 C CA . GLN A 1 173 ? -8.637 5.449 -5.026 1.00 89.38 173 GLN A CA 1
ATOM 1322 C C . GLN A 1 173 ? -7.702 6.657 -5.163 1.00 89.38 173 GLN A C 1
ATOM 132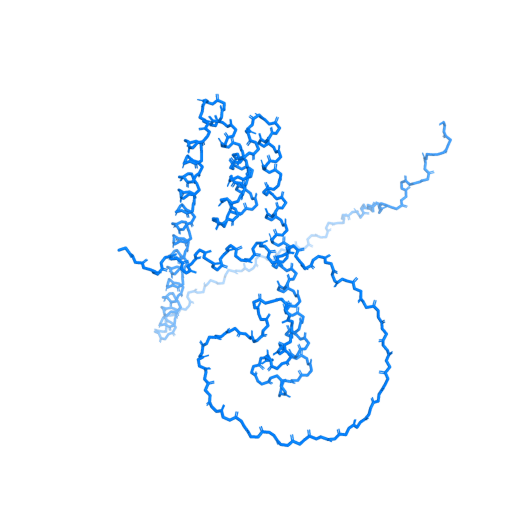4 O O . GLN A 1 173 ? -7.222 6.952 -6.252 1.00 89.38 173 GLN A O 1
ATOM 1329 N N . GLN A 1 174 ? -7.360 7.323 -4.056 1.00 89.62 174 GLN A N 1
ATOM 1330 C CA . GLN A 1 174 ? -6.408 8.440 -4.072 1.00 89.62 174 GLN A CA 1
ATOM 1331 C C . GLN A 1 174 ? -5.026 8.030 -4.592 1.00 89.62 174 GLN A C 1
ATOM 1333 O O . GLN A 1 174 ? -4.426 8.752 -5.389 1.00 89.62 174 GLN A O 1
ATOM 1338 N N . ARG A 1 175 ? -4.518 6.863 -4.179 1.00 86.44 175 ARG A N 1
ATOM 1339 C CA . ARG A 1 175 ? -3.241 6.339 -4.686 1.00 86.44 175 ARG A CA 1
ATOM 1340 C C . ARG A 1 175 ? -3.306 5.995 -6.166 1.00 86.44 175 ARG A C 1
ATOM 1342 O O . ARG A 1 175 ? -2.332 6.228 -6.876 1.00 86.44 175 ARG A O 1
ATOM 1349 N N . GLU A 1 176 ? -4.420 5.438 -6.617 1.00 88.56 176 GLU A N 1
ATOM 1350 C CA . GLU A 1 176 ? -4.637 5.096 -8.020 1.00 88.56 176 GLU A CA 1
ATOM 1351 C C . GLU A 1 176 ? -4.638 6.355 -8.894 1.00 88.56 176 GLU A C 1
ATOM 1353 O O . GLU A 1 176 ? -3.812 6.455 -9.799 1.00 88.56 176 GLU A O 1
ATOM 1358 N N . MET A 1 177 ? -5.394 7.387 -8.507 1.00 94.00 177 MET A N 1
ATOM 1359 C CA . MET A 1 177 ? -5.381 8.690 -9.185 1.00 94.00 177 MET A CA 1
ATOM 1360 C C . MET A 1 177 ? -3.988 9.337 -9.205 1.00 94.00 177 MET A C 1
ATOM 1362 O O . MET A 1 177 ? -3.559 9.887 -10.219 1.00 94.00 177 MET A O 1
ATOM 1366 N N . LEU A 1 178 ? -3.241 9.278 -8.096 1.00 92.00 178 LEU A N 1
ATOM 1367 C CA . LEU A 1 178 ? -1.875 9.813 -8.048 1.00 92.00 178 LEU A CA 1
ATOM 1368 C C . LEU A 1 178 ? -0.926 9.045 -8.974 1.00 92.00 178 LEU A C 1
ATOM 1370 O O . LEU A 1 178 ? -0.090 9.660 -9.640 1.00 92.00 178 LEU A O 1
ATOM 1374 N N . ARG A 1 179 ? -1.054 7.715 -9.040 1.00 90.12 179 ARG A N 1
ATOM 1375 C CA . ARG A 1 179 ? -0.278 6.877 -9.964 1.00 90.12 179 ARG A CA 1
ATOM 1376 C C . ARG A 1 179 ? -0.609 7.208 -11.413 1.00 90.12 179 ARG A C 1
ATOM 1378 O O . ARG A 1 179 ? 0.314 7.391 -12.200 1.00 90.12 179 ARG A O 1
ATOM 1385 N N . GLU A 1 180 ? -1.885 7.348 -11.753 1.00 94.00 180 GLU A N 1
ATOM 1386 C CA . GLU A 1 180 ? -2.322 7.752 -13.092 1.00 94.00 180 GLU A CA 1
ATOM 1387 C C . GLU A 1 180 ? -1.778 9.128 -13.471 1.00 94.00 180 GLU A C 1
ATOM 1389 O O . GLU A 1 180 ? -1.157 9.272 -14.524 1.00 94.00 180 GLU A O 1
ATOM 1394 N N . LYS A 1 181 ? -1.889 10.115 -12.576 1.00 96.06 181 LYS A N 1
ATOM 1395 C CA . LYS A 1 181 ? -1.353 11.464 -12.796 1.00 96.06 181 LYS A CA 1
ATOM 1396 C C . LYS A 1 181 ? 0.163 11.457 -13.004 1.00 96.06 181 LYS A C 1
ATOM 1398 O O . LYS A 1 181 ? 0.671 12.150 -13.887 1.00 96.06 181 LYS A O 1
ATOM 1403 N N . MET A 1 182 ? 0.904 10.668 -12.223 1.00 93.44 182 MET A N 1
ATOM 1404 C CA . MET A 1 182 ? 2.347 10.497 -12.428 1.00 93.44 182 MET A CA 1
ATOM 1405 C C . MET A 1 182 ? 2.661 9.810 -13.759 1.00 93.44 182 MET A C 1
ATOM 1407 O O . MET A 1 182 ? 3.557 10.258 -14.473 1.00 93.44 182 MET A O 1
ATOM 1411 N N . ASN A 1 183 ? 1.922 8.762 -14.122 1.00 94.50 183 ASN A N 1
ATOM 1412 C CA . ASN A 1 183 ? 2.105 8.048 -15.385 1.00 94.50 183 ASN A CA 1
ATOM 1413 C C . ASN A 1 183 ? 1.822 8.950 -16.589 1.00 94.50 183 ASN A C 1
ATOM 1415 O O . ASN A 1 183 ? 2.600 8.958 -17.542 1.00 94.50 183 ASN A O 1
ATOM 1419 N N . GLN A 1 184 ? 0.765 9.758 -16.526 1.00 96.00 184 GLN A N 1
ATOM 1420 C CA . GLN A 1 184 ? 0.426 10.731 -17.557 1.00 96.00 184 GLN A CA 1
ATOM 1421 C C . GLN A 1 18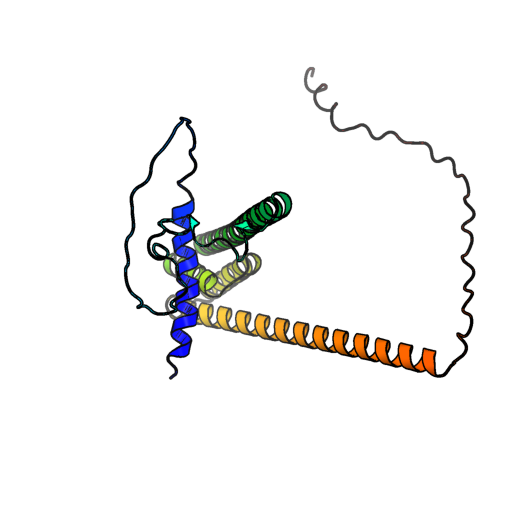4 ? 1.519 11.793 -17.694 1.00 96.00 184 GLN A C 1
ATOM 1423 O O . GLN A 1 184 ? 1.993 12.047 -18.799 1.00 96.00 184 GLN A O 1
ATOM 1428 N N . LYS A 1 185 ? 2.003 12.345 -16.575 1.00 96.38 185 LYS A N 1
ATOM 1429 C CA . LYS A 1 185 ? 3.125 13.295 -16.572 1.00 96.38 185 LYS A CA 1
ATOM 1430 C C . LYS A 1 185 ? 4.401 12.682 -17.155 1.00 96.38 185 LYS A C 1
ATOM 1432 O O . LYS A 1 185 ? 5.125 13.342 -17.895 1.00 96.38 185 LYS A O 1
ATOM 1437 N N . ASN A 1 186 ? 4.688 11.421 -16.840 1.00 94.69 186 ASN A N 1
ATOM 1438 C CA . ASN A 1 186 ? 5.838 10.710 -17.394 1.00 94.69 186 ASN A CA 1
ATOM 1439 C C . ASN A 1 186 ? 5.685 10.468 -18.901 1.00 94.69 186 ASN A C 1
ATOM 1441 O O . ASN A 1 186 ? 6.657 10.632 -19.636 1.00 94.69 186 ASN A O 1
ATOM 1445 N N . ARG A 1 187 ? 4.475 10.142 -19.371 1.00 94.88 187 ARG A N 1
ATOM 1446 C CA . ARG A 1 187 ? 4.175 10.008 -20.801 1.00 94.88 187 ARG A CA 1
ATOM 1447 C C . ARG A 1 187 ? 4.369 11.337 -21.535 1.00 94.88 187 ARG A C 1
ATOM 1449 O O . ARG A 1 187 ? 5.080 11.360 -22.531 1.00 94.88 187 ARG A O 1
ATOM 1456 N N . GLN A 1 188 ? 3.849 12.435 -20.991 1.00 95.62 188 GLN A N 1
ATOM 1457 C CA . GLN A 1 188 ? 4.042 13.779 -21.550 1.00 95.62 188 GLN A CA 1
ATOM 1458 C C . GLN A 1 188 ? 5.526 14.139 -21.656 1.00 95.62 188 GLN A C 1
ATOM 1460 O O . GLN A 1 188 ? 5.984 14.558 -22.712 1.00 95.62 188 GLN A O 1
ATOM 1465 N N . ARG A 1 189 ? 6.309 13.894 -20.596 1.00 95.19 189 ARG A N 1
ATOM 1466 C CA . ARG A 1 189 ? 7.766 14.111 -20.614 1.00 95.19 189 ARG A CA 1
ATOM 1467 C C . ARG A 1 189 ? 8.469 13.277 -21.680 1.00 95.19 189 ARG A C 1
ATOM 1469 O O . ARG A 1 189 ? 9.411 13.748 -22.309 1.00 95.19 189 ARG A O 1
ATOM 1476 N N . TYR A 1 190 ? 8.040 12.033 -21.870 1.00 94.56 190 TYR A N 1
ATOM 1477 C CA . TYR A 1 190 ? 8.602 11.152 -22.887 1.00 94.56 190 TYR A CA 1
ATOM 1478 C C . TYR A 1 190 ? 8.277 11.637 -24.308 1.00 94.56 190 TYR A C 1
ATOM 1480 O O . TYR A 1 190 ? 9.155 11.664 -25.172 1.00 94.56 190 TYR A O 1
ATOM 1488 N N . GLU A 1 191 ? 7.036 12.058 -24.546 1.00 95.50 191 GLU A N 1
ATOM 1489 C CA . GLU A 1 191 ? 6.586 12.625 -25.820 1.00 95.50 191 GLU A CA 1
ATOM 1490 C C . GLU A 1 191 ? 7.301 13.942 -26.136 1.00 95.50 191 GLU A C 1
ATOM 1492 O O . GLU A 1 191 ? 7.824 14.103 -27.238 1.00 95.50 191 GLU A O 1
ATOM 1497 N N . GLU A 1 192 ? 7.409 14.840 -25.156 1.00 95.50 192 GLU A N 1
ATOM 1498 C CA . GLU A 1 192 ? 8.147 16.100 -25.256 1.00 95.50 192 GLU A CA 1
ATOM 1499 C C . GLU A 1 192 ? 9.624 15.851 -25.581 1.00 95.50 192 GLU A C 1
ATOM 1501 O O . GLU A 1 192 ? 10.157 16.398 -26.548 1.00 95.50 192 GLU A O 1
ATOM 1506 N N . HIS A 1 193 ? 10.276 14.948 -24.845 1.00 94.81 193 HIS A N 1
ATOM 1507 C CA . HIS A 1 193 ? 11.659 14.563 -25.111 1.00 94.81 193 HIS A CA 1
ATOM 1508 C C . HIS A 1 193 ? 11.835 14.007 -26.534 1.00 94.81 193 HIS A C 1
ATOM 1510 O O . HIS A 1 193 ? 12.783 14.359 -27.241 1.00 94.81 193 HIS A O 1
ATOM 1516 N N . ASN A 1 194 ? 10.911 13.162 -26.996 1.00 95.38 194 ASN A N 1
ATOM 1517 C CA . ASN A 1 194 ? 10.946 12.627 -28.356 1.00 95.38 194 ASN A CA 1
ATOM 1518 C C . ASN A 1 194 ? 10.706 13.701 -29.421 1.00 95.38 194 ASN A C 1
ATOM 1520 O O . ASN A 1 194 ? 11.348 13.656 -30.473 1.00 95.38 194 ASN A O 1
ATOM 1524 N N . ARG A 1 195 ? 9.825 14.670 -29.158 1.00 96.12 195 ARG A N 1
ATOM 1525 C CA . ARG A 1 195 ? 9.576 15.814 -30.039 1.00 96.12 195 ARG A CA 1
ATOM 1526 C C . ARG A 1 195 ? 10.830 16.673 -30.185 1.00 96.12 195 ARG A C 1
ATOM 1528 O O . ARG A 1 195 ? 11.302 16.849 -31.306 1.00 96.12 195 ARG A O 1
ATOM 1535 N N . LEU A 1 196 ? 11.446 17.081 -29.075 1.00 94.56 196 LEU A N 1
ATOM 1536 C CA . LEU A 1 196 ? 12.705 17.840 -29.070 1.00 94.56 196 LEU A CA 1
ATOM 1537 C C . LEU A 1 196 ? 13.831 17.087 -29.797 1.00 94.56 196 LEU A C 1
ATOM 1539 O O . LEU A 1 196 ? 14.636 17.669 -30.531 1.00 94.56 196 LEU A O 1
ATOM 1543 N N . ARG A 1 197 ? 13.878 15.757 -29.653 1.00 94.25 197 ARG A N 1
ATOM 1544 C CA . ARG A 1 197 ? 14.839 14.908 -30.370 1.00 94.25 197 ARG A CA 1
ATOM 1545 C C . ARG A 1 197 ? 14.596 14.876 -31.885 1.00 94.25 197 ARG A C 1
ATOM 1547 O O . ARG A 1 197 ? 15.558 14.756 -32.640 1.00 94.25 197 ARG A O 1
ATOM 1554 N N . LYS A 1 198 ? 13.347 14.956 -32.351 1.00 93.56 198 LYS A N 1
ATOM 1555 C CA . LYS A 1 198 ? 13.026 15.047 -33.787 1.00 93.56 198 LYS A CA 1
ATOM 1556 C C . LYS A 1 198 ? 13.344 16.437 -34.341 1.00 93.56 198 LYS A C 1
ATOM 1558 O O . LYS A 1 198 ? 14.023 16.527 -35.359 1.00 93.56 198 LYS A O 1
ATOM 1563 N N . GLU A 1 199 ? 12.949 17.494 -33.635 1.00 90.50 199 GLU A N 1
ATOM 1564 C CA . GLU A 1 199 ? 13.215 18.887 -34.023 1.00 90.50 199 GLU A CA 1
ATOM 1565 C C . GLU A 1 199 ? 14.723 19.171 -34.111 1.00 90.50 199 GLU A C 1
ATOM 1567 O O . GLU A 1 199 ? 15.200 19.735 -35.092 1.00 90.50 199 GLU A O 1
ATOM 1572 N N . SER A 1 200 ? 15.514 18.698 -33.142 1.00 88.44 200 SER A N 1
ATOM 1573 C CA . SER A 1 200 ? 16.981 18.826 -33.186 1.00 88.44 200 SER A CA 1
ATOM 1574 C C . SER A 1 200 ? 17.623 18.083 -34.363 1.00 88.44 200 SER A C 1
ATOM 1576 O O . SER A 1 200 ? 18.609 18.565 -34.923 1.00 88.44 200 SER A O 1
ATOM 1578 N N . LYS A 1 201 ? 17.071 16.933 -34.778 1.00 89.19 201 LYS A N 1
ATOM 1579 C CA . LYS A 1 201 ? 17.520 16.230 -35.990 1.00 89.19 201 LYS A CA 1
ATOM 1580 C C . LYS A 1 201 ? 17.175 17.012 -37.257 1.00 89.19 201 LYS A C 1
ATOM 1582 O O . LYS A 1 201 ? 18.040 17.124 -38.119 1.00 89.19 201 LYS A O 1
ATOM 1587 N N . GLN A 1 202 ? 15.968 17.574 -37.351 1.00 87.25 202 GLN A N 1
ATOM 1588 C CA . GLN A 1 202 ? 15.554 18.399 -38.491 1.00 87.25 202 GLN A CA 1
ATOM 1589 C C . GLN A 1 202 ? 16.399 19.671 -38.616 1.00 87.25 202 GLN A C 1
ATOM 1591 O O . GLN A 1 202 ? 16.938 19.929 -39.685 1.00 87.25 202 GLN A O 1
ATOM 1596 N N . LYS A 1 203 ? 16.622 20.409 -37.520 1.00 83.81 203 LYS A N 1
ATOM 1597 C CA . LYS A 1 203 ? 17.492 21.602 -37.520 1.00 83.81 203 LYS A CA 1
ATOM 1598 C C . LYS A 1 203 ? 18.922 21.298 -37.964 1.00 83.81 203 LYS A C 1
ATOM 1600 O O . LYS A 1 203 ? 19.537 22.089 -38.668 1.00 83.81 203 LYS A O 1
ATOM 1605 N N . LYS A 1 204 ? 19.442 20.119 -37.598 1.00 81.31 204 LYS A N 1
ATOM 1606 C CA . LYS A 1 204 ? 20.760 19.654 -38.051 1.00 81.31 204 LYS A CA 1
ATOM 1607 C C . LYS A 1 204 ? 20.794 19.347 -39.557 1.00 81.31 204 LYS A C 1
ATOM 1609 O O . LYS A 1 204 ? 21.848 19.500 -40.158 1.00 81.31 204 LYS A O 1
ATOM 1614 N N . GLN A 1 205 ? 19.678 18.914 -40.149 1.00 76.56 205 GLN A N 1
ATOM 1615 C CA . GLN A 1 205 ? 19.562 18.657 -41.593 1.00 76.56 205 GLN A CA 1
ATOM 1616 C C . GLN A 1 205 ? 19.352 19.944 -42.405 1.00 76.56 205 GLN A C 1
ATOM 1618 O O . GLN A 1 205 ? 19.861 20.041 -43.512 1.00 76.56 205 GLN A O 1
ATOM 1623 N N . LEU A 1 206 ? 18.675 20.946 -41.836 1.00 78.38 206 LEU A N 1
ATOM 1624 C CA . LEU A 1 206 ? 18.446 22.267 -42.443 1.00 78.38 206 LEU A CA 1
ATOM 1625 C C . LEU A 1 206 ? 19.672 23.199 -42.412 1.00 78.38 206 LEU A C 1
ATOM 1627 O O . LEU A 1 206 ? 19.575 24.347 -42.830 1.00 78.38 206 LEU A O 1
ATOM 1631 N N . GLY A 1 207 ? 20.824 22.729 -41.922 1.00 63.53 207 GLY A N 1
ATOM 1632 C CA . GLY A 1 207 ? 22.070 23.497 -41.962 1.00 63.53 207 GLY A CA 1
ATOM 1633 C C . GLY A 1 207 ? 22.076 24.756 -41.090 1.00 63.53 207 GLY A C 1
ATOM 1634 O O . GLY A 1 207 ? 22.908 25.629 -41.320 1.00 63.53 207 GLY A O 1
ATOM 1635 N N . GLU A 1 208 ? 21.192 24.872 -40.085 1.00 59.62 208 GLU A N 1
ATOM 1636 C CA . GLU A 1 208 ? 21.224 26.021 -39.173 1.00 59.62 208 GLU A CA 1
ATOM 1637 C C . GLU A 1 208 ? 22.601 26.093 -38.483 1.00 59.62 208 GLU A C 1
ATOM 1639 O O . GLU A 1 208 ? 23.000 25.137 -37.797 1.00 59.62 208 GLU A O 1
ATOM 1644 N N . PRO A 1 209 ? 23.349 27.206 -38.628 1.00 53.97 209 PRO A N 1
ATOM 1645 C CA . PRO A 1 209 ? 24.644 27.346 -37.992 1.00 53.97 209 PRO A CA 1
ATOM 1646 C C . PRO A 1 209 ? 24.441 27.285 -36.483 1.00 53.97 209 PRO A C 1
ATOM 1648 O O . PRO A 1 209 ? 23.665 28.046 -35.897 1.00 53.97 209 PRO A O 1
ATOM 1651 N N . ARG A 1 210 ? 25.153 26.361 -35.830 1.00 56.03 210 ARG A N 1
ATOM 1652 C CA . ARG A 1 210 ? 25.259 26.330 -34.371 1.00 56.03 210 ARG A CA 1
ATOM 1653 C C . ARG A 1 210 ? 25.799 27.688 -33.932 1.00 56.03 210 ARG A C 1
ATOM 1655 O O . ARG A 1 210 ? 27.005 27.902 -34.009 1.00 56.03 210 ARG A O 1
ATOM 1662 N N . LYS A 1 211 ? 24.929 28.600 -33.477 1.00 55.69 211 LYS A N 1
ATOM 1663 C CA . LYS A 1 211 ? 25.358 29.842 -32.825 1.00 55.69 211 LYS A CA 1
ATOM 1664 C C . LYS A 1 211 ? 26.291 29.443 -31.686 1.00 55.69 211 LYS A C 1
ATOM 1666 O O . LYS A 1 211 ? 25.863 28.820 -30.712 1.00 55.69 211 LYS A O 1
ATOM 1671 N N . GLY A 1 212 ? 27.577 29.719 -31.881 1.00 55.38 212 GLY A N 1
ATOM 1672 C CA . GLY A 1 212 ? 28.645 29.364 -30.969 1.00 55.38 212 GLY A CA 1
ATOM 1673 C C . GLY A 1 212 ? 28.370 29.954 -29.597 1.00 55.38 212 GLY A C 1
ATOM 1674 O O . GLY A 1 212 ? 28.517 31.150 -29.383 1.00 55.38 212 GLY A O 1
ATOM 1675 N N . LYS A 1 213 ? 27.993 29.103 -28.646 1.00 53.38 213 LYS A N 1
ATOM 1676 C CA . LYS A 1 213 ? 28.273 29.352 -27.235 1.00 53.38 213 LYS A CA 1
ATOM 1677 C C . LYS A 1 213 ? 29.603 28.683 -26.923 1.00 53.38 213 LYS A C 1
ATOM 1679 O O . LYS A 1 213 ? 29.646 27.612 -26.325 1.00 53.38 213 LYS A O 1
ATOM 1684 N N . SER A 1 214 ? 30.693 29.332 -27.326 1.00 51.72 214 SER A N 1
ATOM 1685 C CA . SER A 1 214 ? 31.958 29.225 -26.603 1.00 51.72 214 SER A CA 1
ATOM 1686 C C . SER A 1 214 ? 31.772 29.943 -25.265 1.00 51.72 214 SER A C 1
ATOM 1688 O O . SER A 1 214 ? 32.213 31.072 -25.069 1.00 51.72 214 SER A O 1
ATOM 1690 N N . LEU A 1 215 ? 31.046 29.314 -24.341 1.00 53.66 215 LEU A N 1
ATOM 1691 C CA . LEU A 1 215 ? 31.162 29.681 -22.939 1.00 53.66 215 LEU A CA 1
ATOM 1692 C C . LEU A 1 215 ? 32.525 29.159 -22.506 1.00 53.66 215 LEU A C 1
ATOM 1694 O O . LEU A 1 215 ? 32.695 27.960 -22.271 1.00 53.66 215 LEU A O 1
ATOM 1698 N N . GLY A 1 216 ? 33.504 30.065 -22.504 1.00 49.97 216 GLY A N 1
ATOM 1699 C CA . GLY A 1 216 ? 34.803 29.833 -21.903 1.00 49.97 216 GLY A CA 1
ATOM 1700 C C . GLY A 1 216 ? 34.595 29.183 -20.544 1.00 49.97 216 GLY A C 1
ATOM 1701 O O . GLY A 1 216 ? 33.841 29.682 -19.709 1.00 49.97 216 GLY A O 1
ATOM 1702 N N . ARG A 1 217 ? 35.220 28.022 -20.343 1.00 49.44 217 ARG A N 1
ATOM 1703 C CA . ARG A 1 217 ? 35.393 27.482 -18.999 1.00 49.44 217 ARG A CA 1
ATOM 1704 C C . ARG A 1 217 ? 36.128 28.561 -18.201 1.00 49.44 217 ARG A C 1
ATOM 1706 O O . ARG A 1 217 ? 37.253 28.873 -18.589 1.00 49.44 217 ARG A O 1
ATOM 1713 N N . PRO A 1 218 ? 35.568 29.106 -17.109 1.00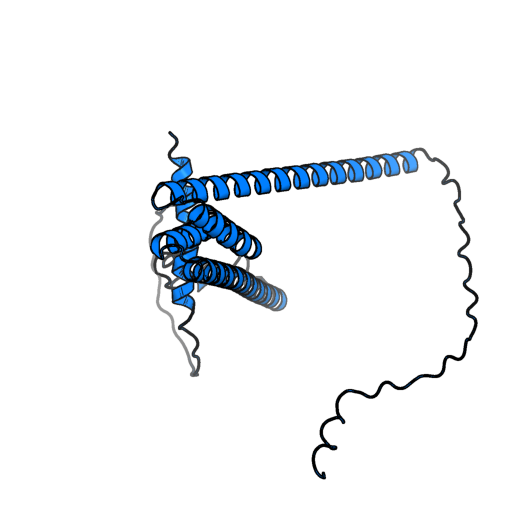 51.69 218 PRO A N 1
ATOM 1714 C CA . PRO A 1 218 ? 36.397 29.825 -16.165 1.00 51.69 218 PRO A CA 1
ATOM 1715 C C . PRO A 1 218 ? 37.403 28.811 -15.619 1.00 51.69 218 PRO A C 1
ATOM 1717 O O . PRO A 1 218 ? 37.039 27.826 -14.968 1.00 51.69 218 PRO A O 1
ATOM 1720 N N . VAL A 1 219 ? 38.667 29.007 -15.982 1.00 53.09 219 VAL A N 1
ATOM 1721 C CA . VAL A 1 219 ? 39.806 28.343 -15.362 1.00 53.09 219 VAL A CA 1
ATOM 1722 C C . VAL A 1 219 ? 39.750 28.750 -13.896 1.00 53.09 219 VAL A C 1
ATOM 1724 O O . VAL A 1 219 ? 40.046 29.886 -13.550 1.00 53.09 219 VAL A O 1
ATOM 1727 N N . LYS A 1 220 ? 39.278 27.846 -13.033 1.00 56.72 220 LYS A N 1
ATOM 1728 C CA . LYS A 1 220 ? 39.442 28.005 -11.591 1.00 56.72 220 LYS A CA 1
ATOM 1729 C C . LYS A 1 220 ? 40.936 27.937 -11.318 1.00 56.72 220 LYS A C 1
ATOM 1731 O O . LYS A 1 220 ? 41.512 26.847 -11.332 1.00 56.72 220 LYS A O 1
ATOM 1736 N N . GLU A 1 221 ? 41.540 29.102 -11.113 1.00 51.47 221 GLU A N 1
ATOM 1737 C CA . GLU A 1 221 ? 42.844 29.225 -10.486 1.00 51.47 221 GLU A CA 1
ATOM 1738 C C . GLU A 1 221 ? 42.844 28.397 -9.207 1.00 51.47 221 GLU A C 1
ATOM 1740 O O . GLU A 1 221 ? 42.013 28.525 -8.307 1.00 51.47 221 GLU A O 1
ATOM 1745 N N . ARG A 1 222 ? 43.757 27.437 -9.205 1.00 47.50 222 ARG A N 1
ATOM 1746 C CA . ARG A 1 222 ? 43.996 26.516 -8.116 1.00 47.50 222 ARG A CA 1
ATOM 1747 C C . ARG A 1 222 ? 44.881 27.251 -7.119 1.00 47.50 222 ARG A C 1
ATOM 1749 O O . ARG A 1 222 ? 46.090 27.036 -7.106 1.00 47.50 222 ARG A O 1
ATOM 1756 N N . GLU A 1 223 ? 44.288 28.116 -6.302 1.00 50.41 223 GLU A N 1
ATOM 1757 C CA . GLU A 1 223 ? 44.975 28.630 -5.122 1.00 50.41 223 GLU A CA 1
ATOM 1758 C C . GLU A 1 223 ? 45.294 27.454 -4.194 1.00 50.41 223 GLU A C 1
ATOM 1760 O O . GLU A 1 223 ? 44.423 26.758 -3.661 1.00 50.41 223 GLU A O 1
ATOM 1765 N N . LYS A 1 224 ? 46.593 27.198 -4.050 1.00 56.41 224 LYS A N 1
ATOM 1766 C CA . LYS A 1 224 ? 47.164 26.292 -3.062 1.00 56.41 224 LYS A CA 1
ATOM 1767 C C . LYS A 1 224 ? 46.988 26.925 -1.679 1.00 56.41 224 LYS A C 1
ATOM 1769 O O . LYS A 1 224 ? 47.918 27.512 -1.145 1.00 56.41 224 LYS A O 1
ATOM 1774 N N . SER A 1 225 ? 45.804 26.786 -1.089 1.00 47.66 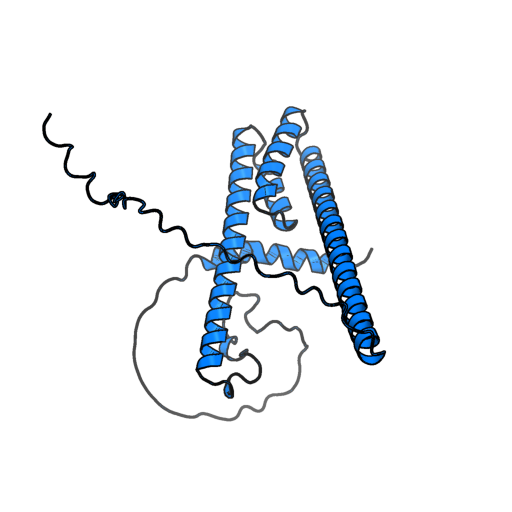225 SER A N 1
ATOM 1775 C CA . SER A 1 225 ? 45.616 27.023 0.342 1.00 47.66 225 SER A CA 1
ATOM 1776 C C . SER A 1 225 ? 46.008 25.759 1.109 1.00 47.66 225 SER A C 1
ATOM 1778 O O . SER A 1 225 ? 45.350 24.717 1.051 1.00 47.66 225 SER A O 1
ATOM 1780 N N . SER A 1 226 ? 47.149 25.848 1.784 1.00 57.09 226 SER A N 1
ATOM 1781 C CA . SER A 1 226 ? 47.691 24.884 2.733 1.00 57.09 226 SER A CA 1
ATOM 1782 C C . SER A 1 226 ? 46.780 24.760 3.961 1.00 57.09 226 SER A C 1
ATOM 1784 O O . SER A 1 226 ? 47.016 25.369 5.001 1.00 57.09 226 SER A O 1
ATOM 1786 N N . GLY A 1 227 ? 45.723 23.959 3.845 1.00 50.88 227 GLY A N 1
ATOM 1787 C CA . GLY A 1 227 ? 44.868 23.578 4.965 1.00 50.88 227 GLY A CA 1
ATOM 1788 C C . GLY A 1 227 ? 45.475 22.417 5.750 1.00 50.88 227 GLY A C 1
ATOM 1789 O O . GLY A 1 227 ? 45.470 21.276 5.288 1.00 50.88 227 GLY A O 1
ATOM 1790 N N . GLN A 1 228 ? 45.987 22.714 6.946 1.00 55.19 228 GLN A N 1
ATOM 1791 C CA . GLN A 1 228 ? 46.433 21.745 7.946 1.00 55.19 228 GLN A CA 1
ATOM 1792 C C . GLN A 1 228 ? 45.427 20.600 8.119 1.00 55.19 228 GLN A C 1
ATOM 1794 O O . GLN A 1 228 ? 44.267 20.776 8.499 1.00 55.19 228 GLN A O 1
ATOM 1799 N N . ARG A 1 229 ? 45.921 19.390 7.872 1.00 46.16 229 ARG A N 1
ATOM 1800 C CA . ARG A 1 229 ? 45.223 18.120 8.033 1.00 46.16 229 ARG A CA 1
ATOM 1801 C C . ARG A 1 229 ? 44.983 17.865 9.527 1.00 46.16 229 ARG A C 1
ATOM 1803 O O . ARG A 1 229 ? 45.809 17.248 10.194 1.00 46.16 229 ARG A O 1
ATOM 1810 N N . ARG A 1 230 ? 43.854 18.335 10.072 1.00 52.75 230 ARG A N 1
ATOM 1811 C CA . ARG A 1 230 ? 43.373 17.885 11.389 1.00 52.75 230 ARG A CA 1
ATOM 1812 C C . ARG A 1 230 ? 43.048 16.396 11.289 1.00 52.75 230 ARG A C 1
ATOM 1814 O O . ARG A 1 230 ? 42.073 16.003 10.654 1.00 52.75 230 ARG A O 1
ATOM 1821 N N . GLN A 1 231 ? 43.904 15.575 11.888 1.00 52.38 231 GLN A N 1
ATOM 1822 C CA . GLN A 1 231 ? 43.668 14.151 12.071 1.00 52.38 231 GLN A CA 1
ATOM 1823 C C . GLN A 1 231 ? 42.450 13.986 12.984 1.00 52.38 231 GLN A C 1
ATOM 1825 O O . GLN A 1 231 ? 42.482 14.368 14.152 1.00 52.38 231 GLN A O 1
ATOM 1830 N N . THR A 1 232 ? 41.356 13.448 12.453 1.00 56.31 232 THR A N 1
ATOM 1831 C CA . THR A 1 232 ? 40.254 12.959 13.275 1.00 56.31 232 THR A CA 1
ATOM 1832 C C . THR A 1 232 ? 40.646 11.586 13.825 1.00 56.31 232 THR A C 1
ATOM 1834 O O . THR A 1 232 ? 40.938 10.675 13.047 1.00 56.31 232 THR A O 1
ATOM 1837 N N . PRO A 1 233 ? 40.687 11.393 15.153 1.00 51.12 233 PRO A N 1
ATOM 1838 C CA . PRO A 1 233 ? 40.975 10.084 15.712 1.00 51.12 233 PRO A CA 1
ATOM 1839 C C . PRO A 1 233 ? 39.799 9.135 15.457 1.00 51.12 233 PRO A C 1
ATOM 1841 O O . PRO A 1 233 ? 38.654 9.395 15.831 1.00 51.12 233 PRO A O 1
ATOM 1844 N N . THR A 1 234 ? 40.100 8.003 14.824 1.00 52.25 234 THR A N 1
ATOM 1845 C CA . THR A 1 234 ? 39.197 6.861 14.656 1.00 52.25 234 THR A CA 1
ATOM 1846 C C . THR A 1 234 ? 38.658 6.346 16.004 1.00 52.25 234 THR A C 1
ATOM 1848 O O . THR A 1 234 ? 39.392 6.315 16.996 1.00 52.25 234 THR A O 1
ATOM 1851 N N . PRO A 1 235 ? 37.401 5.860 16.063 1.00 50.28 235 PRO A N 1
ATOM 1852 C CA . PRO A 1 235 ? 36.692 5.477 17.291 1.00 50.28 235 PRO A CA 1
ATOM 1853 C C . PRO A 1 235 ? 37.134 4.118 17.872 1.00 50.28 235 PRO A C 1
ATOM 1855 O O . PRO A 1 235 ? 36.305 3.273 18.200 1.00 50.28 235 PRO A O 1
ATOM 1858 N N . ARG A 1 236 ? 38.445 3.888 18.032 1.00 51.03 236 ARG A N 1
ATOM 1859 C CA . ARG A 1 236 ? 38.995 2.644 18.609 1.00 51.03 236 ARG A CA 1
ATOM 1860 C C . ARG A 1 236 ? 39.783 2.829 19.914 1.00 51.03 236 ARG A C 1
ATOM 1862 O O . ARG A 1 236 ? 40.361 1.867 20.398 1.00 51.03 236 ARG A O 1
ATOM 1869 N N . GLN A 1 237 ? 39.760 4.019 20.528 1.00 49.66 237 GLN A N 1
ATOM 1870 C CA . GLN A 1 237 ? 40.489 4.291 21.785 1.00 49.66 237 GLN A CA 1
ATOM 1871 C C . GLN A 1 237 ? 39.637 4.763 22.982 1.00 49.66 237 GLN A C 1
ATOM 1873 O O . GLN A 1 237 ? 40.179 5.064 24.040 1.00 49.66 237 GLN A O 1
ATOM 1878 N N . LYS A 1 238 ? 38.297 4.753 22.912 1.00 50.00 238 LYS A N 1
ATOM 1879 C CA . LYS A 1 238 ? 37.448 5.149 24.063 1.00 50.00 238 LYS A CA 1
ATOM 1880 C C . LYS A 1 238 ? 37.239 4.070 25.145 1.00 50.00 238 LYS A C 1
ATOM 1882 O O . LYS A 1 238 ? 36.454 4.292 26.059 1.00 50.00 238 LYS A O 1
ATOM 1887 N N . LYS A 1 239 ? 37.925 2.920 25.096 1.00 50.72 239 LYS A N 1
ATOM 1888 C CA . LYS A 1 239 ? 37.725 1.820 26.070 1.00 50.72 239 LYS A CA 1
ATOM 1889 C C . LYS A 1 239 ? 38.799 1.666 27.158 1.00 50.72 239 LYS A C 1
ATOM 1891 O O . LYS A 1 239 ? 38.706 0.722 27.930 1.00 50.72 239 LYS A O 1
ATOM 1896 N N . ALA A 1 240 ? 39.757 2.585 27.292 1.00 54.06 240 ALA A N 1
ATOM 1897 C CA . ALA A 1 240 ? 40.846 2.434 28.271 1.00 54.06 240 ALA A CA 1
ATOM 1898 C C . ALA A 1 240 ? 40.839 3.429 29.454 1.00 54.06 240 ALA A C 1
ATOM 1900 O O . ALA A 1 240 ? 41.790 3.441 30.224 1.00 54.06 240 ALA A O 1
ATOM 1901 N N . LYS A 1 241 ? 39.794 4.250 29.647 1.00 50.84 241 LYS A N 1
ATOM 1902 C CA . LYS A 1 241 ? 39.777 5.280 30.715 1.00 50.84 241 LYS A CA 1
ATOM 1903 C C . LYS A 1 241 ? 38.576 5.221 31.670 1.00 50.84 241 LYS A C 1
ATOM 1905 O O . LYS A 1 241 ? 38.109 6.238 32.162 1.00 50.84 241 LYS A O 1
ATOM 1910 N N . ARG A 1 242 ? 38.081 4.013 31.944 1.00 52.69 242 ARG A N 1
ATOM 1911 C CA . ARG A 1 242 ? 37.132 3.729 33.038 1.00 52.69 242 ARG A CA 1
ATOM 1912 C C . ARG A 1 242 ? 37.636 2.563 33.891 1.00 52.69 242 ARG A C 1
ATOM 1914 O O . ARG A 1 242 ? 36.991 1.533 34.012 1.00 52.69 242 ARG A O 1
ATOM 1921 N N . LYS A 1 243 ? 38.843 2.706 34.426 1.00 50.69 243 LYS A N 1
ATOM 1922 C CA . LYS A 1 243 ? 39.310 2.010 35.629 1.00 50.69 243 LYS A CA 1
ATOM 1923 C C . LYS A 1 243 ? 40.261 2.982 36.311 1.00 50.69 243 LYS A C 1
ATOM 1925 O O . LYS A 1 243 ? 41.186 3.444 35.651 1.00 50.69 243 LYS A O 1
ATOM 1930 N N . ARG A 1 244 ? 40.024 3.245 37.597 1.00 51.34 244 ARG A N 1
ATOM 1931 C CA . ARG A 1 244 ? 40.647 4.275 38.450 1.00 51.34 244 ARG A CA 1
ATOM 1932 C C . ARG A 1 244 ? 39.948 5.633 38.392 1.00 51.34 244 ARG A C 1
ATOM 1934 O O . ARG A 1 244 ? 40.438 6.564 37.764 1.00 51.34 244 ARG A O 1
ATOM 1941 N N . GLN A 1 245 ? 38.782 5.700 39.020 1.00 45.44 245 GLN A N 1
ATOM 1942 C CA . GLN A 1 245 ? 38.526 6.487 40.231 1.00 45.44 245 GLN A CA 1
ATOM 1943 C C . GLN A 1 245 ? 37.220 5.984 40.840 1.00 45.44 245 GLN A C 1
ATOM 1945 O O . GLN A 1 245 ? 36.339 5.589 40.040 1.00 45.44 245 GLN A O 1
#

Foldseek 3Di:
DDPVVVVVLVVQLVVLVVVVVVPPDDDDDDDDDDDDDDDDDDDDDDDDDPPVDAPCNVPVDCPRVVVVDPPCPVVDDPVVVVVVVVVVVVVVVVVVVQSVLLLVLLVVLLVLLVVLPADNVLSVLLSSLCSSLPHGSVVSVVLSVVLSVCVVVVQHDPRSSVVSNVVSVVVSVVVVVVVVVVVVVVVVVVVVVVVVVVVVVVCVVVPDPPPDPPPPDPPPDPPPDPDDPPDDDDPPPPPPPPDDD